Protein AF-A0A3M1QAR0-F1 (afdb_monomer)

Secondary structure (DSSP, 8-state):
--EES------EEEEEEEE----SSS--PPPEEEEEEEEE---TTS---S--STT-SS-S---SEE----HHHHHHHHHHHHHHH----TT-TT----HHHHHHHHHHHHHHHHTT-SSS---SS-HHHHHHHH---PPPPSS-HHHHHHHHHHHHHHHTTPPP--TTSGGGSS-PPP-

Structure (mmCIF, N/CA/C/O backbone):
data_AF-A0A3M1QAR0-F1
#
_entry.id   AF-A0A3M1QAR0-F1
#
loop_
_atom_s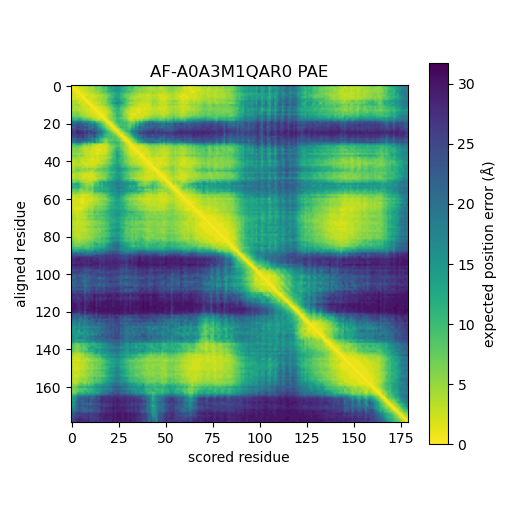ite.group_PDB
_atom_site.id
_atom_site.type_symbol
_atom_site.label_atom_id
_atom_site.label_alt_id
_atom_site.label_comp_id
_atom_site.label_asym_id
_atom_site.label_entity_id
_atom_site.label_seq_id
_atom_site.pdbx_PDB_ins_code
_atom_site.Cartn_x
_atom_site.Cartn_y
_atom_site.Cartn_z
_atom_site.occupancy
_atom_site.B_iso_or_equiv
_atom_site.auth_seq_id
_atom_site.auth_comp_id
_atom_site.auth_asym_id
_atom_site.auth_atom_id
_atom_site.pdbx_PDB_model_num
ATOM 1 N N . VAL A 1 1 ? -13.598 -6.404 3.725 1.00 78.06 1 VAL A N 1
ATOM 2 C CA . VAL A 1 1 ? -12.530 -7.406 3.907 1.00 78.06 1 VAL A CA 1
ATOM 3 C C . VAL A 1 1 ? -11.340 -6.948 3.099 1.00 78.06 1 VAL A C 1
ATOM 5 O O . VAL A 1 1 ? -11.517 -6.740 1.906 1.00 78.06 1 VAL A O 1
ATOM 8 N N . ALA A 1 2 ? -10.191 -6.769 3.733 1.00 86.94 2 ALA A N 1
ATOM 9 C CA . ALA A 1 2 ? -8.923 -6.465 3.085 1.00 86.94 2 ALA A CA 1
ATOM 10 C C . ALA A 1 2 ? -8.000 -7.692 3.133 1.00 86.94 2 ALA A C 1
ATOM 12 O O . ALA A 1 2 ? -7.911 -8.364 4.161 1.00 86.94 2 ALA A O 1
ATOM 13 N N . LEU A 1 3 ? -7.321 -7.977 2.024 1.00 89.56 3 LEU A N 1
ATOM 14 C CA . LEU A 1 3 ? -6.326 -9.043 1.885 1.00 89.56 3 LEU A CA 1
ATOM 15 C C . LEU A 1 3 ? -5.048 -8.435 1.309 1.00 89.56 3 LEU A C 1
ATOM 17 O O . LEU A 1 3 ? -5.135 -7.490 0.529 1.00 89.56 3 LEU A O 1
ATOM 21 N N . GLY A 1 4 ? -3.888 -8.974 1.676 1.00 91.12 4 GLY A N 1
ATOM 22 C CA . GLY A 1 4 ? -2.603 -8.510 1.149 1.00 91.12 4 GLY A CA 1
ATOM 23 C C . GLY A 1 4 ? -1.571 -8.336 2.251 1.00 91.12 4 GLY A C 1
ATOM 24 O O . GLY A 1 4 ? -1.520 -9.124 3.193 1.00 91.12 4 GLY A O 1
ATOM 25 N N . ASP A 1 5 ? -0.774 -7.282 2.147 1.00 91.31 5 ASP A N 1
ATOM 26 C CA . ASP A 1 5 ? 0.196 -6.885 3.162 1.00 91.31 5 ASP A CA 1
ATOM 27 C C . ASP A 1 5 ? -0.181 -5.547 3.807 1.00 91.31 5 ASP A C 1
ATOM 29 O O . ASP A 1 5 ? -1.061 -4.816 3.345 1.00 91.31 5 ASP A O 1
ATOM 33 N N . ARG A 1 6 ? 0.497 -5.221 4.913 1.00 91.69 6 ARG A N 1
ATOM 34 C CA . ARG A 1 6 ? 0.349 -3.923 5.575 1.00 91.69 6 ARG A CA 1
ATOM 35 C C . ARG A 1 6 ? 0.699 -2.801 4.596 1.00 91.69 6 ARG A C 1
ATOM 37 O O . ARG A 1 6 ? 1.776 -2.787 4.007 1.00 91.69 6 ARG A O 1
ATOM 44 N N . THR A 1 7 ? -0.179 -1.808 4.486 1.00 91.50 7 THR A N 1
ATOM 45 C CA . THR A 1 7 ? 0.064 -0.639 3.625 1.00 91.50 7 THR A CA 1
ATOM 46 C C . THR A 1 7 ? 1.207 0.232 4.159 1.00 91.50 7 THR A C 1
ATOM 48 O O . THR A 1 7 ? 1.414 0.303 5.370 1.00 91.50 7 THR A O 1
ATOM 51 N N . PHE A 1 8 ? 1.827 1.038 3.295 1.00 89.94 8 PHE A N 1
ATOM 52 C CA . PHE A 1 8 ? 2.910 1.958 3.675 1.00 89.94 8 PHE A CA 1
ATOM 53 C C . PHE A 1 8 ? 2.555 2.960 4.796 1.00 89.94 8 PHE A C 1
ATOM 55 O O . PHE A 1 8 ? 3.428 3.389 5.545 1.00 89.94 8 PHE A O 1
ATOM 62 N N . GLY A 1 9 ? 1.281 3.345 4.941 1.00 89.81 9 GLY A N 1
ATOM 63 C CA . GLY A 1 9 ? 0.868 4.321 5.957 1.00 89.81 9 GLY A CA 1
ATOM 64 C C . GLY A 1 9 ? 1.083 5.777 5.549 1.00 89.81 9 GLY A C 1
ATOM 65 O O . GLY A 1 9 ? 1.425 6.639 6.359 1.00 89.81 9 GLY A O 1
ATOM 66 N N . LYS A 1 10 ? 0.843 6.094 4.274 1.00 90.94 10 LYS A N 1
ATOM 67 C CA . LYS A 1 10 ? 0.737 7.483 3.817 1.00 90.94 10 LYS A CA 1
ATOM 68 C C . LYS A 1 10 ? -0.653 8.033 4.142 1.00 90.94 10 LYS A C 1
ATOM 70 O O . LYS A 1 10 ? -1.544 8.053 3.305 1.00 90.94 10 LYS A O 1
ATOM 75 N N . GLY A 1 11 ? -0.825 8.479 5.380 1.00 89.88 11 GLY A N 1
ATOM 76 C CA . GLY A 1 11 ? -2.063 9.103 5.849 1.00 89.88 11 GLY A CA 1
ATOM 77 C C . GLY A 1 11 ? -2.127 10.621 5.671 1.00 89.88 11 GLY A C 1
ATOM 78 O O . GLY A 1 11 ? -2.938 11.241 6.343 1.00 89.88 11 GLY A O 1
ATOM 79 N N . SER A 1 12 ? -1.279 11.244 4.847 1.00 92.12 12 SER A N 1
ATOM 80 C CA . SER A 1 12 ? -1.183 12.706 4.748 1.00 92.12 12 SER A CA 1
ATOM 81 C C . SER A 1 12 ? -1.633 13.255 3.391 1.00 92.12 12 SER A C 1
ATOM 83 O O . SER A 1 12 ? -1.408 12.646 2.343 1.00 92.12 12 SER A O 1
ATOM 85 N N . VAL A 1 13 ? -2.274 14.427 3.410 1.00 93.12 13 VAL A N 1
ATOM 86 C CA . VAL A 1 13 ? -2.785 15.123 2.219 1.00 93.12 13 VAL A CA 1
ATOM 87 C C . VAL A 1 13 ? -1.860 16.269 1.850 1.00 93.12 13 VAL A C 1
ATOM 89 O O . VAL A 1 13 ? -1.551 17.126 2.681 1.00 93.12 13 VAL A O 1
ATOM 92 N N . GLN A 1 14 ? -1.462 16.316 0.581 1.00 94.81 14 GLN A N 1
ATOM 93 C CA . GLN A 1 14 ? -0.646 17.394 0.034 1.00 94.81 14 GLN A CA 1
ATOM 94 C C . GLN A 1 14 ? -1.490 18.318 -0.843 1.00 94.81 14 GLN A C 1
ATOM 96 O O . GLN A 1 14 ? -2.189 17.865 -1.747 1.00 94.81 14 GLN A O 1
ATOM 101 N N . ARG A 1 15 ? -1.389 19.625 -0.599 1.00 94.94 15 ARG A N 1
ATOM 102 C CA . ARG A 1 15 ? -1.969 20.677 -1.433 1.00 94.94 15 ARG A CA 1
ATOM 103 C C . ARG A 1 15 ? -0.884 21.274 -2.321 1.00 94.94 15 ARG A C 1
ATOM 105 O O . ARG A 1 15 ? 0.188 21.631 -1.837 1.00 94.94 15 ARG A O 1
ATOM 112 N N . VAL A 1 16 ? -1.177 21.406 -3.612 1.00 92.00 16 VAL A N 1
ATOM 113 C CA . VAL A 1 16 ? -0.311 22.104 -4.571 1.00 92.00 16 VAL A CA 1
ATOM 114 C C . VAL A 1 16 ? -0.743 23.569 -4.634 1.00 92.00 16 VAL A C 1
ATOM 116 O O . VAL A 1 16 ? -1.871 23.869 -5.020 1.00 92.00 16 VAL A O 1
ATOM 119 N N . LEU A 1 17 ? 0.137 24.484 -4.244 1.00 89.00 17 LEU A N 1
ATOM 120 C CA . LEU A 1 17 ? -0.072 25.929 -4.309 1.00 89.00 17 LEU A CA 1
ATOM 121 C C . LEU A 1 17 ? 0.744 26.505 -5.465 1.00 89.00 17 LEU A C 1
ATOM 123 O O . LEU A 1 17 ? 1.927 26.207 -5.592 1.00 89.00 17 LEU A O 1
ATOM 127 N N . SER A 1 18 ? 0.131 27.337 -6.303 1.00 85.94 18 SER A N 1
ATOM 128 C CA . SER A 1 18 ? 0.849 28.021 -7.385 1.00 85.94 18 SER A CA 1
ATOM 129 C C . SER A 1 18 ? 1.372 29.370 -6.902 1.00 85.94 18 SER A C 1
ATOM 131 O O . SER A 1 18 ? 0.610 30.204 -6.421 1.00 85.94 18 SER A O 1
ATOM 133 N N . LEU A 1 19 ? 2.670 29.600 -7.061 1.00 80.25 19 LEU A N 1
ATOM 134 C CA . LEU A 1 19 ? 3.350 30.856 -6.775 1.00 80.25 19 LEU A CA 1
ATOM 135 C C . LEU A 1 19 ? 3.396 31.682 -8.068 1.00 80.25 19 LEU A C 1
ATOM 137 O O . LEU A 1 19 ? 4.404 31.728 -8.775 1.00 80.25 19 LEU A O 1
ATOM 141 N N . GLN A 1 20 ? 2.273 32.309 -8.422 1.00 71.12 20 GLN A N 1
ATOM 142 C CA . GLN A 1 20 ? 2.264 33.309 -9.490 1.00 71.12 20 GLN A CA 1
ATOM 143 C C . GLN A 1 20 ? 2.896 34.601 -8.971 1.00 71.12 20 GLN A C 1
ATOM 145 O O . GLN A 1 20 ? 2.363 35.254 -8.076 1.00 71.12 20 GLN A O 1
ATOM 150 N N . ARG A 1 21 ? 4.029 34.995 -9.558 1.00 63.78 21 ARG A N 1
ATOM 151 C CA . ARG A 1 21 ? 4.604 36.322 -9.331 1.00 63.78 21 ARG A CA 1
ATOM 152 C C . ARG A 1 21 ? 3.974 37.294 -10.327 1.00 63.78 21 ARG A C 1
ATOM 154 O O . ARG A 1 21 ? 4.154 37.145 -11.533 1.00 63.78 21 ARG A O 1
ATOM 161 N N . ARG A 1 22 ? 3.232 38.288 -9.835 1.00 59.66 22 ARG A N 1
ATOM 162 C CA . ARG A 1 22 ? 2.762 39.414 -10.652 1.00 59.66 22 ARG A CA 1
ATOM 163 C C . ARG A 1 22 ? 3.943 40.369 -10.837 1.00 59.66 22 ARG A C 1
ATOM 165 O O . ARG A 1 22 ? 4.172 41.233 -9.998 1.00 59.66 22 ARG A O 1
ATOM 172 N N . PHE A 1 23 ? 4.753 40.156 -11.870 1.00 60.34 23 PHE A N 1
ATOM 173 C CA . PHE A 1 23 ? 5.806 41.109 -12.219 1.00 60.34 23 PHE A CA 1
ATOM 174 C C . PHE A 1 23 ? 5.178 42.330 -12.919 1.00 60.34 23 PHE A C 1
ATOM 176 O O . PHE A 1 23 ? 4.381 42.134 -13.837 1.00 60.34 23 PHE A O 1
ATOM 183 N N . PRO A 1 24 ? 5.493 43.576 -12.507 1.00 61.47 24 PRO A N 1
ATOM 184 C CA . PRO A 1 24 ? 4.958 44.784 -13.146 1.00 61.47 24 PRO A CA 1
ATOM 185 C C . PRO A 1 24 ? 5.503 45.033 -14.562 1.00 61.47 24 PRO A C 1
ATOM 187 O O . PRO A 1 24 ? 4.874 45.742 -15.336 1.00 61.47 24 PRO A O 1
ATOM 190 N N . PHE A 1 25 ? 6.660 44.462 -14.904 1.00 57.41 25 PHE A N 1
ATOM 191 C CA . PHE A 1 25 ? 7.332 44.621 -16.193 1.00 57.41 25 PHE A CA 1
ATOM 192 C C . PHE A 1 25 ? 8.059 43.308 -16.523 1.00 57.41 25 PHE A C 1
ATOM 194 O O . PHE A 1 25 ? 8.955 42.910 -15.783 1.00 57.41 25 PHE A O 1
ATOM 201 N N . GLY A 1 26 ? 7.681 42.638 -17.615 1.00 54.78 26 GLY A N 1
ATOM 202 C CA . GLY A 1 26 ? 8.455 41.532 -18.196 1.00 54.78 26 GLY A CA 1
ATOM 203 C C . GLY A 1 26 ? 7.914 40.116 -17.958 1.00 54.78 26 GLY A C 1
ATOM 204 O O . GLY A 1 26 ? 7.719 39.685 -16.826 1.00 54.78 26 GLY A O 1
ATOM 205 N N . GLU A 1 27 ? 7.693 39.443 -19.092 1.00 62.62 27 GLU A N 1
ATOM 206 C CA . GLU A 1 27 ? 7.496 38.015 -19.398 1.00 62.62 27 GLU A CA 1
ATOM 207 C C . GLU A 1 27 ? 6.889 37.059 -18.351 1.00 62.62 27 GLU A C 1
ATOM 209 O O . GLU A 1 27 ? 7.372 36.856 -17.235 1.00 62.62 27 GLU A O 1
ATOM 214 N N . ARG A 1 28 ? 5.840 36.351 -18.798 1.00 59.59 28 ARG A N 1
ATOM 215 C CA . ARG A 1 28 ? 5.175 35.250 -18.090 1.00 59.59 28 ARG A CA 1
ATOM 216 C C . ARG A 1 28 ? 6.129 34.059 -17.908 1.00 59.59 28 ARG A C 1
ATOM 218 O O . ARG A 1 28 ? 6.117 33.125 -18.702 1.00 59.59 28 ARG A O 1
ATOM 225 N N . LYS A 1 29 ? 6.930 34.061 -16.841 1.00 62.34 29 LYS A N 1
ATOM 226 C CA . LYS A 1 29 ? 7.680 32.868 -16.406 1.00 62.34 29 LYS A CA 1
ATOM 227 C C . LYS A 1 29 ? 6.721 31.752 -15.955 1.00 62.34 29 LYS A C 1
ATOM 229 O O . LYS A 1 29 ? 5.650 32.067 -15.422 1.00 62.34 29 LYS A O 1
ATOM 234 N N . PRO A 1 30 ? 7.088 30.464 -16.114 1.00 63.25 30 PRO A N 1
ATOM 235 C CA . PRO A 1 30 ? 6.285 29.361 -15.597 1.00 63.25 30 PRO A CA 1
ATOM 236 C C . PRO A 1 30 ? 6.107 29.518 -14.082 1.00 63.25 30 PRO A C 1
ATOM 238 O O . PRO A 1 30 ? 7.067 29.756 -13.346 1.00 63.25 30 PRO A O 1
ATOM 241 N N . ALA A 1 31 ? 4.860 29.438 -13.615 1.00 72.19 31 ALA A N 1
ATOM 242 C CA . ALA A 1 31 ? 4.541 29.600 -12.203 1.00 72.19 31 ALA A CA 1
ATOM 243 C C . ALA A 1 31 ? 5.180 28.462 -11.390 1.00 72.19 31 ALA A C 1
ATOM 245 O O . ALA A 1 31 ? 4.879 27.288 -11.621 1.00 72.19 31 ALA A O 1
ATOM 246 N N . ALA A 1 32 ? 6.042 28.808 -10.428 1.00 82.19 32 ALA A N 1
ATOM 247 C CA . ALA A 1 32 ? 6.559 27.838 -9.467 1.00 82.19 32 ALA A CA 1
ATOM 248 C C . ALA A 1 32 ? 5.388 27.243 -8.666 1.00 82.19 32 ALA A C 1
ATOM 250 O O . ALA A 1 32 ? 4.409 27.937 -8.392 1.00 82.19 32 ALA A O 1
ATOM 251 N N . ARG A 1 33 ? 5.463 25.963 -8.290 1.00 87.94 33 ARG A N 1
ATOM 252 C CA . ARG A 1 33 ? 4.422 25.291 -7.496 1.00 87.94 33 ARG A CA 1
ATOM 253 C C . ARG A 1 33 ? 5.025 24.726 -6.215 1.00 87.94 33 ARG A C 1
ATOM 255 O O . ARG A 1 33 ? 6.079 24.103 -6.257 1.00 87.94 33 ARG A O 1
ATOM 262 N N . LEU A 1 34 ? 4.341 24.918 -5.094 1.00 89.94 34 LEU A N 1
ATOM 263 C CA . LEU A 1 34 ? 4.715 24.414 -3.776 1.00 89.94 34 LEU A CA 1
ATOM 264 C C . LEU A 1 34 ? 3.785 23.262 -3.388 1.00 89.94 34 LEU A C 1
ATOM 266 O O . LEU A 1 34 ? 2.570 23.439 -3.356 1.00 89.94 34 LEU A O 1
ATOM 270 N N . LYS A 1 35 ? 4.345 22.092 -3.071 1.00 94.50 35 LYS A N 1
ATOM 271 C CA . LYS A 1 35 ? 3.601 20.981 -2.459 1.00 94.50 35 LYS A CA 1
ATOM 272 C C . LYS A 1 35 ? 3.720 21.091 -0.944 1.00 94.50 35 LYS A C 1
ATOM 274 O O . LYS A 1 35 ? 4.822 20.997 -0.417 1.00 94.50 35 LYS A O 1
ATOM 279 N N . LEU A 1 36 ? 2.598 21.280 -0.257 1.00 94.00 36 LEU A N 1
ATOM 280 C CA . LEU A 1 36 ? 2.552 21.407 1.198 1.00 94.00 36 LEU A CA 1
ATOM 281 C C . LEU A 1 36 ? 1.638 20.337 1.795 1.00 94.00 36 LEU A C 1
ATOM 283 O O . LEU A 1 36 ? 0.487 20.208 1.382 1.00 94.00 36 LEU A O 1
ATOM 287 N N . THR A 1 37 ? 2.128 19.586 2.779 1.00 93.81 37 THR A N 1
ATOM 288 C CA . THR A 1 37 ? 1.291 18.670 3.565 1.00 93.81 37 THR A CA 1
ATOM 289 C C . THR A 1 37 ? 0.395 19.485 4.495 1.00 93.81 37 THR A C 1
ATOM 291 O O . THR A 1 37 ? 0.895 20.288 5.274 1.00 93.81 37 THR A O 1
ATOM 294 N N . THR A 1 38 ? -0.922 19.313 4.395 1.00 93.25 38 THR A N 1
ATOM 295 C CA . THR A 1 38 ? -1.906 20.190 5.064 1.00 93.25 38 THR A CA 1
ATOM 296 C C . THR A 1 38 ? -2.826 19.466 6.033 1.00 93.25 38 THR A C 1
ATOM 298 O O . THR A 1 38 ? -3.331 20.091 6.959 1.00 93.25 38 THR A O 1
ATOM 301 N N . ALA A 1 39 ? -3.050 18.166 5.843 1.00 92.50 39 ALA A N 1
ATOM 302 C CA . ALA A 1 39 ? -3.963 17.399 6.678 1.00 92.50 39 ALA A CA 1
ATOM 303 C C . ALA A 1 39 ? -3.489 15.956 6.857 1.00 92.50 39 ALA A C 1
ATOM 305 O O . ALA A 1 39 ? -2.708 15.437 6.051 1.00 92.50 39 ALA A O 1
ATOM 306 N N . LEU A 1 40 ? -4.008 15.319 7.905 1.00 92.44 40 LEU A N 1
ATOM 307 C CA . LEU A 1 40 ? -3.864 13.897 8.187 1.00 92.44 40 LEU A CA 1
ATOM 308 C C . LEU A 1 40 ? -5.238 13.229 8.150 1.00 92.44 40 LEU A C 1
ATOM 310 O O . LEU A 1 40 ? -6.222 1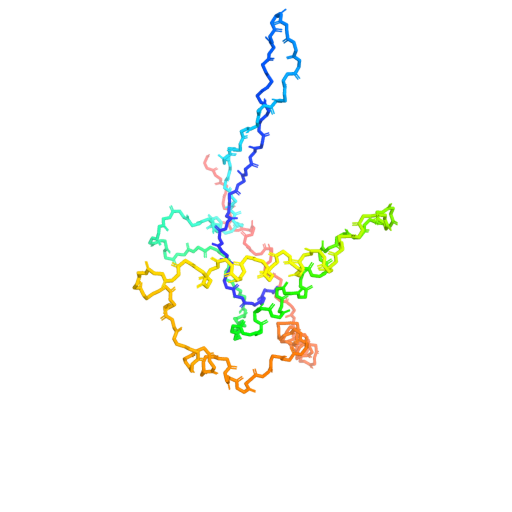3.791 8.630 1.00 92.44 40 LEU A O 1
ATOM 314 N N . TYR A 1 41 ? -5.291 12.022 7.600 1.00 91.00 41 TYR A N 1
ATOM 315 C CA . TYR A 1 41 ? -6.459 11.159 7.658 1.00 91.00 41 TYR A CA 1
ATOM 316 C C . TYR A 1 41 ? -6.525 10.425 8.994 1.00 91.00 41 TYR A C 1
ATOM 318 O O . TYR A 1 41 ? -5.508 9.972 9.530 1.00 91.00 41 TYR A O 1
ATOM 326 N N . TYR A 1 42 ? -7.751 10.263 9.479 1.00 90.50 42 TYR A N 1
ATOM 327 C CA . TYR A 1 42 ? -8.094 9.480 10.657 1.00 90.50 42 TYR A CA 1
ATOM 328 C C . TYR A 1 42 ? -9.187 8.486 10.279 1.00 90.50 42 TYR A C 1
ATOM 330 O O . TYR A 1 42 ? -10.145 8.834 9.588 1.00 90.50 42 TYR A O 1
ATOM 338 N N . LEU A 1 43 ? -9.023 7.235 10.701 1.00 89.12 43 LEU A N 1
ATOM 339 C CA . LEU A 1 43 ? -10.059 6.218 10.574 1.00 89.12 43 LEU A CA 1
ATOM 340 C C . LEU A 1 43 ? -11.236 6.568 11.502 1.00 89.12 43 LEU A C 1
ATOM 342 O O . LEU A 1 43 ? -11.039 7.286 12.483 1.00 89.12 43 LEU A O 1
ATOM 346 N N . PRO A 1 44 ? -12.439 6.004 11.277 1.00 87.44 44 PRO A N 1
ATOM 347 C CA . PRO A 1 44 ? -13.574 6.163 12.193 1.00 87.44 44 PRO A CA 1
ATOM 348 C C . PRO A 1 44 ? -13.276 5.746 13.641 1.00 87.44 44 PRO A C 1
ATOM 350 O O . PRO A 1 44 ? -13.933 6.203 14.565 1.00 87.44 44 PRO A O 1
ATOM 353 N N . SER A 1 45 ? -12.263 4.902 13.850 1.00 83.56 45 SER A N 1
ATOM 354 C CA . SER A 1 45 ? -11.745 4.538 15.172 1.00 83.56 45 SER A CA 1
ATOM 355 C C . SER A 1 45 ? -10.909 5.632 15.853 1.00 83.56 45 SER A C 1
ATOM 357 O O . SER A 1 45 ? -10.428 5.420 16.960 1.00 83.56 45 SER A O 1
ATOM 359 N N . GLY A 1 46 ? -10.658 6.766 15.193 1.00 85.31 46 GLY A N 1
ATOM 360 C CA . GLY A 1 46 ? -9.792 7.840 15.684 1.00 85.31 46 GLY A CA 1
ATOM 361 C C . GLY A 1 46 ? -8.290 7.592 15.493 1.00 85.31 46 GLY A C 1
ATOM 362 O O . GLY A 1 46 ? -7.485 8.455 15.826 1.00 85.31 46 GLY A O 1
ATOM 363 N N . ARG A 1 47 ? -7.878 6.447 14.928 1.00 86.88 47 ARG A N 1
ATOM 364 C CA . ARG A 1 47 ? -6.465 6.146 14.624 1.00 86.88 47 ARG A CA 1
ATOM 365 C C . ARG A 1 47 ? -6.053 6.765 13.286 1.00 86.88 47 ARG A C 1
ATOM 367 O O . ARG A 1 47 ? -6.757 6.597 12.292 1.00 86.88 47 ARG A O 1
ATOM 374 N N . SER A 1 48 ? -4.884 7.407 13.222 1.00 88.38 48 SER A N 1
ATOM 375 C CA . SER A 1 48 ? -4.274 7.787 11.940 1.00 88.38 48 SER A CA 1
ATOM 376 C C . SER A 1 48 ? -3.435 6.632 11.376 1.00 88.38 48 SER A C 1
ATOM 378 O O . SER A 1 48 ? -2.674 6.018 12.124 1.00 88.38 48 SER A O 1
ATOM 380 N N . PRO A 1 49 ? -3.520 6.327 10.068 1.00 90.06 49 PRO A N 1
ATOM 381 C CA . PRO A 1 49 ? -2.621 5.378 9.424 1.00 90.06 49 PRO A CA 1
ATOM 382 C C . PRO A 1 49 ? -1.258 6.009 9.096 1.00 90.06 49 PRO A C 1
ATOM 384 O O . PRO A 1 49 ? -0.380 5.314 8.587 1.00 90.06 49 PRO A O 1
ATOM 387 N N . HIS A 1 50 ? -1.072 7.312 9.346 1.00 90.69 50 HIS A N 1
ATOM 388 C CA . HIS A 1 50 ? 0.185 8.001 9.088 1.00 90.69 50 HIS A CA 1
ATOM 389 C C . HIS A 1 50 ? 1.299 7.526 10.027 1.00 90.69 50 HIS A C 1
ATOM 391 O O . HIS A 1 50 ? 1.105 7.455 11.238 1.00 90.69 50 HIS A O 1
ATOM 397 N N . LYS A 1 51 ? 2.482 7.234 9.476 1.00 87.62 51 LYS A N 1
ATOM 398 C CA . LYS A 1 51 ? 3.662 6.914 10.284 1.00 87.62 51 LYS A CA 1
ATOM 399 C C . LYS A 1 51 ? 4.263 8.201 10.872 1.00 87.62 51 LYS A C 1
ATOM 401 O O . LYS A 1 51 ? 4.995 8.903 10.183 1.00 87.62 51 LYS A O 1
ATOM 406 N N . THR A 1 52 ? 3.931 8.512 12.127 1.00 80.31 52 THR A N 1
ATOM 407 C CA . THR A 1 52 ? 4.351 9.757 12.806 1.00 80.31 52 THR A CA 1
ATOM 408 C C . THR A 1 52 ? 5.827 9.759 13.213 1.00 80.31 52 THR A C 1
ATOM 410 O O . THR A 1 52 ? 6.474 10.800 13.160 1.00 80.31 52 THR A O 1
ATOM 413 N N . SER A 1 53 ? 6.372 8.608 13.609 1.00 80.75 53 SER A N 1
ATOM 414 C CA . SER A 1 53 ? 7.769 8.454 14.030 1.00 80.75 53 SER A CA 1
ATOM 415 C C . SER A 1 53 ? 8.392 7.182 13.437 1.00 80.75 53 SER A C 1
ATOM 417 O O . SER A 1 53 ? 7.659 6.256 13.069 1.00 80.75 53 SER A O 1
ATOM 419 N N . PRO A 1 54 ? 9.733 7.102 13.324 1.00 78.50 54 PRO A N 1
ATOM 420 C CA . PRO A 1 54 ? 10.423 5.884 12.890 1.00 78.50 54 PRO A CA 1
ATOM 421 C C . PRO A 1 54 ? 10.056 4.669 13.750 1.00 78.50 54 PRO A C 1
ATOM 423 O O . PRO A 1 54 ? 9.787 3.604 13.188 1.00 78.50 54 PRO A O 1
ATOM 426 N N . ASP A 1 55 ? 9.929 4.897 15.062 1.00 81.38 55 ASP A N 1
ATOM 427 C CA . ASP A 1 55 ? 9.627 3.909 16.108 1.00 81.38 55 ASP A CA 1
ATOM 428 C C . ASP A 1 55 ? 8.123 3.725 16.364 1.00 81.38 55 ASP A C 1
ATOM 430 O O . ASP A 1 55 ? 7.718 3.185 17.392 1.00 81.38 55 ASP A O 1
ATOM 434 N N . ALA A 1 56 ? 7.262 4.217 15.468 1.00 81.31 56 ALA A N 1
ATOM 435 C CA . ALA A 1 56 ? 5.825 4.044 15.620 1.00 81.31 56 ALA A CA 1
ATOM 436 C C . ALA A 1 56 ? 5.470 2.548 15.616 1.00 81.31 56 ALA A C 1
ATOM 438 O O . ALA A 1 56 ? 5.665 1.863 14.615 1.00 81.31 56 ALA A O 1
ATOM 439 N N . GLU A 1 57 ? 4.902 2.060 16.719 1.00 81.81 57 GLU A N 1
ATOM 440 C CA . GLU A 1 57 ? 4.501 0.656 16.887 1.00 81.81 57 GLU A CA 1
ATOM 441 C C . GLU A 1 57 ? 3.341 0.272 15.954 1.00 81.81 57 GLU A C 1
ATOM 443 O O . GLU A 1 57 ? 3.250 -0.853 15.460 1.00 81.81 57 GLU A O 1
ATOM 448 N N . THR A 1 58 ? 2.471 1.239 15.649 1.00 84.25 58 THR A N 1
ATOM 449 C CA . THR A 1 58 ? 1.322 1.050 14.763 1.00 84.25 58 THR A CA 1
ATOM 450 C C . THR A 1 58 ? 1.295 2.119 13.671 1.00 84.25 58 THR A C 1
ATOM 452 O O . THR A 1 58 ? 1.311 3.317 13.938 1.00 84.25 58 THR A O 1
ATOM 455 N N . TRP A 1 59 ? 1.257 1.691 12.408 1.00 90.50 59 TRP A N 1
ATOM 456 C CA . TRP A 1 59 ? 1.129 2.558 11.231 1.00 90.50 59 TRP A CA 1
ATOM 457 C C . TRP A 1 59 ? 0.480 1.781 10.086 1.00 90.50 59 TRP A C 1
ATOM 459 O O . TRP A 1 59 ? 0.382 0.554 10.137 1.00 90.50 59 TRP A O 1
ATOM 469 N N . GLY A 1 60 ? 0.021 2.494 9.060 1.00 90.38 60 GLY A N 1
ATOM 470 C CA . GLY A 1 60 ? -0.674 1.877 7.939 1.00 90.38 60 GLY A CA 1
ATOM 471 C C . GLY A 1 60 ? -1.995 1.225 8.334 1.00 90.38 60 GLY A C 1
ATOM 472 O O . GLY A 1 60 ? -2.532 1.435 9.424 1.00 90.38 60 GLY A O 1
ATOM 473 N N . ILE A 1 61 ? -2.523 0.462 7.389 1.00 90.44 61 ILE A N 1
ATOM 474 C CA . ILE A 1 61 ? -3.715 -0.357 7.518 1.00 90.44 61 ILE A CA 1
ATOM 475 C C . ILE A 1 61 ? -3.249 -1.807 7.444 1.00 90.44 61 ILE A C 1
ATOM 477 O O . ILE A 1 61 ? -2.587 -2.202 6.480 1.00 90.44 61 ILE A O 1
ATOM 481 N N . ASP A 1 62 ? -3.567 -2.566 8.487 1.00 90.50 62 ASP A N 1
ATOM 482 C CA . ASP A 1 62 ? -3.373 -4.010 8.509 1.00 90.50 62 ASP A CA 1
ATOM 483 C C . ASP A 1 62 ? -4.527 -4.686 7.747 1.00 90.50 62 ASP A C 1
ATOM 485 O O . ASP A 1 62 ? -5.686 -4.300 7.942 1.00 90.50 62 ASP A O 1
ATOM 489 N N . PRO A 1 63 ? -4.245 -5.668 6.874 1.00 90.69 63 PRO A N 1
ATOM 490 C CA . PRO A 1 63 ? -5.289 -6.441 6.214 1.00 90.69 63 PRO A CA 1
ATOM 491 C C . PRO A 1 63 ? -6.005 -7.367 7.209 1.00 90.69 63 PRO A C 1
ATOM 493 O O . PRO A 1 63 ? -5.433 -7.776 8.218 1.00 90.69 63 PRO A O 1
ATOM 496 N N . ASP A 1 64 ? -7.240 -7.768 6.893 1.00 87.00 64 ASP A N 1
ATOM 497 C CA . ASP A 1 64 ? -7.937 -8.802 7.668 1.00 87.00 64 ASP A CA 1
ATOM 498 C C . ASP A 1 64 ? -7.242 -10.170 7.506 1.00 87.00 64 ASP A C 1
ATOM 500 O O . ASP A 1 64 ? -7.236 -10.988 8.425 1.00 87.00 64 ASP A O 1
ATOM 504 N N . TRP A 1 65 ? -6.642 -10.412 6.333 1.00 87.00 65 TRP A N 1
ATOM 505 C CA . TRP A 1 65 ? -5.859 -11.608 6.022 1.00 87.00 65 TRP A CA 1
ATOM 506 C C . TRP A 1 65 ? -4.532 -11.250 5.355 1.00 87.00 65 TRP A C 1
ATOM 508 O O . TRP A 1 65 ? -4.503 -10.639 4.284 1.00 87.00 65 TRP A O 1
ATOM 518 N N . PHE A 1 66 ? -3.435 -11.697 5.962 1.00 90.69 66 PHE A N 1
ATOM 519 C CA . PHE A 1 66 ? -2.104 -11.522 5.397 1.00 90.69 66 PHE A CA 1
ATOM 520 C C . PHE A 1 66 ? -1.854 -12.498 4.247 1.00 90.69 66 PHE A C 1
ATOM 522 O O . PHE A 1 66 ? -2.002 -13.713 4.395 1.00 90.69 66 PHE A O 1
ATOM 529 N N . VAL A 1 67 ? -1.424 -11.959 3.110 1.00 91.00 67 VAL A N 1
ATOM 530 C CA . VAL A 1 67 ? -1.002 -12.713 1.932 1.00 91.00 67 VAL A CA 1
ATOM 531 C C . VAL A 1 67 ? 0.456 -12.384 1.665 1.00 91.00 67 VAL A C 1
ATOM 533 O O . VAL A 1 67 ? 0.766 -11.374 1.045 1.00 91.00 67 VAL A O 1
ATOM 536 N N . LYS A 1 68 ? 1.350 -13.254 2.138 1.00 90.44 68 LYS A N 1
ATOM 537 C CA . LYS A 1 68 ? 2.777 -13.157 1.834 1.00 90.44 68 LYS A CA 1
ATOM 538 C C . LYS A 1 68 ? 3.031 -13.609 0.402 1.00 90.44 68 LYS A C 1
ATOM 540 O O . LYS A 1 68 ? 2.594 -14.698 0.028 1.00 90.44 68 LYS A O 1
ATOM 545 N N . LEU A 1 69 ? 3.703 -12.746 -0.351 1.00 89.62 69 LEU A N 1
ATOM 546 C CA . LEU A 1 69 ? 4.192 -12.997 -1.700 1.00 89.62 69 LEU A CA 1
ATOM 547 C C . LEU A 1 69 ? 5.714 -13.142 -1.666 1.00 89.62 69 LEU A C 1
ATOM 549 O O . LEU A 1 69 ? 6.397 -12.490 -0.870 1.00 89.62 69 LEU A O 1
ATOM 553 N N . THR A 1 70 ? 6.241 -13.989 -2.537 1.00 90.56 70 THR A N 1
ATOM 554 C CA . THR A 1 70 ? 7.677 -14.061 -2.821 1.00 90.56 70 THR A CA 1
ATOM 555 C C . THR A 1 70 ? 8.123 -12.829 -3.624 1.00 90.56 70 THR A C 1
ATOM 557 O O . THR A 1 70 ? 7.302 -12.229 -4.321 1.00 90.56 70 THR A O 1
ATOM 560 N N . PRO A 1 71 ? 9.412 -12.439 -3.595 1.00 88.62 71 PRO A N 1
ATOM 561 C CA . PRO A 1 71 ? 9.897 -11.297 -4.376 1.00 88.62 71 PRO A CA 1
ATOM 562 C C . PRO A 1 71 ? 9.572 -11.390 -5.877 1.00 88.62 71 PRO A C 1
ATOM 564 O O . PRO A 1 71 ? 9.186 -10.396 -6.486 1.00 88.62 71 PRO A O 1
ATOM 567 N N . LYS A 1 72 ? 9.652 -12.594 -6.462 1.00 88.19 72 LYS A N 1
ATOM 568 C CA . LYS A 1 72 ? 9.301 -12.841 -7.869 1.00 88.19 72 LYS A CA 1
ATOM 569 C C . LYS A 1 72 ? 7.814 -12.614 -8.153 1.00 88.19 72 LYS A C 1
ATOM 571 O O . LYS A 1 72 ? 7.470 -11.992 -9.152 1.00 88.19 72 LYS A O 1
ATOM 576 N N . GLU A 1 73 ? 6.934 -13.069 -7.264 1.00 89.94 73 GLU A N 1
ATOM 577 C CA . GLU A 1 73 ? 5.492 -12.812 -7.376 1.00 89.94 73 GLU A CA 1
ATOM 578 C C . GLU A 1 73 ? 5.169 -11.325 -7.230 1.00 89.94 73 GLU A C 1
ATOM 580 O O . GLU A 1 73 ? 4.346 -10.811 -7.980 1.00 89.94 73 GLU A O 1
ATOM 585 N N . VAL A 1 74 ? 5.833 -10.617 -6.308 1.00 90.00 74 VAL A N 1
ATOM 586 C CA . VAL A 1 74 ? 5.658 -9.164 -6.143 1.00 90.00 74 VAL A CA 1
ATOM 587 C C . VAL A 1 74 ? 6.014 -8.429 -7.432 1.00 90.00 74 VAL A C 1
ATOM 589 O O . VAL A 1 74 ? 5.231 -7.593 -7.878 1.00 90.00 74 VAL A O 1
ATOM 592 N N . ASN A 1 75 ? 7.150 -8.759 -8.053 1.00 90.06 75 ASN A N 1
ATOM 593 C CA . ASN A 1 75 ? 7.558 -8.144 -9.317 1.00 90.06 75 ASN A CA 1
ATOM 594 C C . ASN A 1 75 ? 6.512 -8.373 -10.409 1.00 90.06 75 ASN A C 1
ATOM 596 O O . ASN A 1 75 ? 6.076 -7.419 -11.044 1.00 90.06 75 ASN A O 1
ATOM 600 N N . LYS A 1 76 ? 6.029 -9.609 -10.550 1.00 89.94 76 LYS A N 1
ATOM 601 C CA . LYS A 1 76 ? 5.020 -9.958 -11.554 1.00 89.94 76 LYS A CA 1
ATOM 602 C C . LYS A 1 76 ? 3.678 -9.256 -11.328 1.00 89.94 76 LYS A C 1
ATOM 604 O O . LYS A 1 76 ? 3.029 -8.826 -12.280 1.00 89.94 76 LYS A O 1
ATOM 609 N N . VAL A 1 77 ? 3.269 -9.091 -10.068 1.00 89.56 77 VAL A N 1
ATOM 610 C CA . VAL A 1 77 ? 2.084 -8.297 -9.709 1.00 89.56 77 VAL A CA 1
ATOM 611 C C . VAL A 1 77 ? 2.289 -6.829 -10.083 1.00 89.56 77 VAL A C 1
ATOM 613 O O . VAL A 1 77 ? 1.414 -6.240 -10.709 1.00 89.56 77 VAL A O 1
ATOM 616 N N . ILE A 1 78 ? 3.445 -6.241 -9.763 1.00 89.62 78 ILE A N 1
ATOM 617 C CA . ILE A 1 78 ? 3.762 -4.848 -10.115 1.00 89.62 78 ILE A CA 1
ATOM 618 C C . ILE A 1 78 ? 3.778 -4.650 -11.634 1.00 89.62 78 ILE A C 1
ATOM 620 O O . ILE A 1 78 ? 3.225 -3.668 -12.121 1.00 89.62 78 ILE A O 1
ATOM 624 N N . GLU A 1 79 ? 4.384 -5.566 -12.387 1.00 90.50 79 GLU A N 1
ATOM 625 C CA . GLU A 1 79 ? 4.405 -5.537 -13.854 1.00 90.50 79 GLU A CA 1
ATOM 626 C C . GLU A 1 79 ? 2.991 -5.551 -14.434 1.00 90.50 79 GLU A C 1
ATOM 628 O O . GLU A 1 79 ? 2.656 -4.712 -15.273 1.00 90.50 79 GLU A O 1
ATOM 633 N N . ARG A 1 80 ? 2.132 -6.445 -13.931 1.00 88.56 80 ARG A N 1
ATOM 634 C CA . ARG A 1 80 ? 0.721 -6.504 -14.318 1.00 88.56 80 ARG A CA 1
ATOM 635 C C . ARG A 1 80 ? -0.004 -5.197 -14.014 1.00 88.56 80 ARG A C 1
ATOM 637 O O . ARG A 1 80 ? -0.650 -4.652 -14.906 1.00 88.56 80 ARG A O 1
ATOM 644 N N . GLU A 1 81 ? 0.103 -4.691 -12.790 1.00 87.31 81 GLU A N 1
ATOM 645 C CA . GLU A 1 81 ? -0.542 -3.438 -12.388 1.00 87.31 81 GLU A CA 1
ATOM 646 C C . GLU A 1 81 ? -0.070 -2.280 -13.273 1.00 87.31 81 GLU A C 1
ATOM 648 O O . GLU A 1 81 ? -0.888 -1.562 -13.845 1.00 87.31 81 GLU A O 1
ATOM 653 N N . ASN A 1 82 ? 1.242 -2.145 -13.474 1.00 89.94 82 ASN A N 1
ATOM 654 C CA . ASN A 1 82 ? 1.810 -1.124 -14.348 1.00 89.94 82 ASN A CA 1
ATOM 655 C C . ASN A 1 82 ? 1.24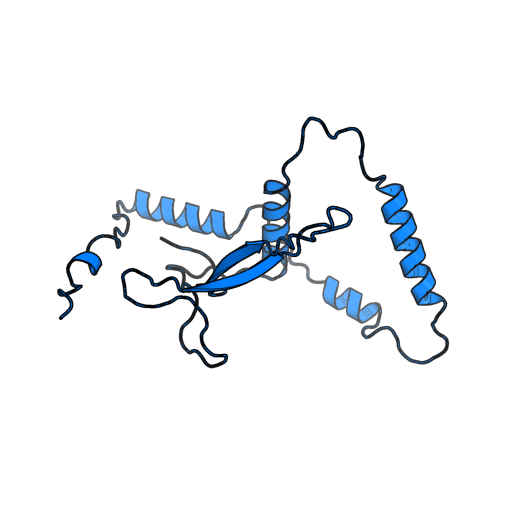1 -1.229 -15.762 1.00 89.94 82 ASN A C 1
ATOM 657 O O . ASN A 1 82 ? 0.790 -0.219 -16.291 1.00 89.94 82 ASN A O 1
ATOM 661 N N . SER A 1 83 ? 1.197 -2.433 -16.343 1.00 88.06 83 SER A N 1
ATOM 662 C CA . SER A 1 83 ? 0.641 -2.644 -17.685 1.00 88.06 83 SER A CA 1
ATOM 663 C C . SER A 1 83 ? -0.834 -2.236 -17.791 1.00 88.06 83 SER A C 1
ATOM 665 O O . SER A 1 83 ? -1.243 -1.675 -18.805 1.00 88.06 83 SER A O 1
ATOM 667 N N . ALA A 1 84 ? -1.618 -2.434 -16.726 1.00 86.44 84 ALA A N 1
ATOM 668 C CA . ALA A 1 84 ? -3.025 -2.047 -16.669 1.00 86.44 84 ALA A CA 1
ATOM 669 C C . ALA A 1 84 ? -3.228 -0.531 -16.488 1.00 86.44 84 ALA A C 1
ATOM 671 O O . ALA A 1 84 ? -4.229 0.014 -16.952 1.00 86.44 84 ALA A O 1
ATOM 672 N N . PHE A 1 85 ? -2.294 0.161 -15.825 1.00 83.81 85 PHE A N 1
ATOM 673 C CA . PHE A 1 85 ? -2.343 1.614 -15.622 1.00 83.81 85 PHE A CA 1
ATOM 674 C C . PHE A 1 85 ? -1.783 2.429 -16.793 1.00 83.81 85 PHE A C 1
ATOM 676 O O . PHE A 1 85 ? -1.900 3.659 -16.775 1.00 83.81 85 PHE A O 1
ATOM 683 N N . ILE A 1 86 ? -1.190 1.790 -17.806 1.00 86.69 86 ILE A N 1
ATOM 684 C CA . ILE A 1 86 ? -0.785 2.478 -19.035 1.00 86.69 86 ILE A CA 1
ATOM 685 C C . ILE A 1 86 ? -2.052 2.934 -19.764 1.00 86.69 86 ILE A C 1
ATOM 687 O O . ILE A 1 86 ? -2.796 2.149 -20.354 1.00 86.69 86 ILE A O 1
ATOM 691 N N . ILE A 1 87 ? -2.300 4.241 -19.715 1.00 83.31 87 ILE A N 1
ATOM 692 C CA . ILE A 1 87 ? -3.344 4.886 -20.505 1.00 83.31 87 ILE A CA 1
ATOM 693 C C . ILE A 1 87 ? -2.807 4.987 -21.931 1.00 83.31 87 ILE A C 1
ATOM 695 O O . ILE A 1 87 ? -1.892 5.762 -22.197 1.00 83.31 87 ILE A O 1
ATOM 699 N N . HIS A 1 88 ? -3.362 4.185 -22.833 1.00 78.75 88 HIS A N 1
ATOM 700 C CA . HIS A 1 88 ? -3.041 4.253 -24.251 1.00 78.75 88 HIS A CA 1
ATOM 701 C C . HIS A 1 88 ? -3.856 5.403 -24.857 1.00 78.75 88 HIS A C 1
ATOM 703 O O . HIS A 1 88 ? -5.085 5.345 -24.875 1.00 78.75 88 HIS A O 1
ATOM 709 N N . ASN A 1 89 ? -3.191 6.465 -25.313 1.00 78.00 89 ASN A N 1
ATOM 710 C CA . ASN A 1 89 ? -3.833 7.471 -26.155 1.00 78.00 89 ASN A CA 1
ATOM 711 C C . ASN A 1 89 ? -3.976 6.883 -27.563 1.00 78.00 89 ASN A C 1
ATOM 713 O O . ASN A 1 89 ? -2.972 6.629 -28.225 1.00 78.00 89 ASN A O 1
ATOM 717 N N . GLU A 1 90 ? -5.209 6.679 -28.035 1.00 64.62 90 GLU A N 1
ATOM 718 C CA . GLU A 1 90 ? -5.470 6.182 -29.399 1.00 64.62 90 GLU A CA 1
ATOM 719 C C . GLU A 1 90 ? -4.875 7.108 -30.487 1.00 64.62 90 GLU A C 1
ATOM 721 O O . GLU A 1 90 ? -4.540 6.641 -31.576 1.00 64.62 90 GLU A O 1
ATOM 726 N N . ASP A 1 91 ? -4.654 8.388 -30.160 1.00 59.72 91 ASP A N 1
ATOM 727 C CA . ASP A 1 91 ? -4.147 9.428 -31.066 1.00 59.72 91 ASP A CA 1
ATOM 728 C C . ASP A 1 91 ? -2.603 9.552 -31.122 1.00 59.72 91 ASP A C 1
ATOM 730 O O . ASP A 1 91 ? -2.084 10.303 -31.947 1.00 59.72 91 ASP A O 1
ATOM 734 N N . GLU A 1 92 ? -1.845 8.826 -30.287 1.00 55.62 92 GLU A N 1
ATOM 735 C CA . GLU A 1 92 ? -0.370 8.931 -30.186 1.00 55.62 92 GLU A CA 1
ATOM 736 C C . GLU A 1 92 ? 0.388 7.746 -30.816 1.00 55.62 92 GLU A C 1
ATOM 738 O O . GLU A 1 92 ? 1.565 7.531 -30.538 1.00 55.62 92 GLU A O 1
ATOM 743 N N . ASN A 1 93 ? -0.222 7.011 -31.750 1.00 48.50 93 ASN A N 1
ATOM 744 C CA . ASN A 1 93 ? 0.486 6.009 -32.572 1.00 48.50 93 ASN A CA 1
ATOM 745 C C . ASN A 1 93 ? 1.520 6.613 -33.561 1.00 48.50 93 ASN A C 1
ATOM 747 O O . ASN A 1 93 ? 1.894 5.964 -34.536 1.00 48.50 93 ASN A O 1
ATOM 751 N N . ALA A 1 94 ? 1.977 7.851 -33.347 1.00 50.94 94 ALA A N 1
ATOM 752 C CA . ALA A 1 94 ? 2.977 8.523 -34.180 1.00 50.94 94 ALA A CA 1
ATOM 753 C C . ALA A 1 94 ? 4.373 8.605 -33.536 1.00 50.94 94 ALA A C 1
ATOM 755 O O . ALA A 1 94 ? 5.345 8.726 -34.274 1.00 50.94 94 ALA A O 1
ATOM 756 N N . ASP A 1 95 ? 4.489 8.476 -32.210 1.00 52.12 95 ASP A N 1
ATOM 757 C CA . ASP A 1 95 ? 5.775 8.534 -31.502 1.00 52.12 95 ASP A CA 1
ATOM 758 C C . ASP A 1 95 ? 6.029 7.217 -30.750 1.00 52.12 95 ASP A C 1
ATOM 760 O O . ASP A 1 95 ? 6.217 7.179 -29.532 1.00 52.12 95 ASP A O 1
ATOM 764 N N . SER A 1 96 ? 6.027 6.094 -31.475 1.00 54.12 96 SER A N 1
ATOM 765 C CA . SER A 1 96 ? 6.643 4.875 -30.955 1.00 54.12 96 SER A CA 1
ATOM 766 C C . SER A 1 96 ? 8.124 5.170 -30.738 1.00 54.12 96 SER A C 1
ATOM 768 O O . SER A 1 96 ? 8.861 5.424 -31.690 1.00 54.12 96 SER A O 1
ATOM 770 N N . VAL A 1 97 ? 8.559 5.173 -29.481 1.00 60.69 97 VAL A N 1
ATOM 771 C CA . VAL A 1 97 ? 9.981 5.205 -29.147 1.00 60.69 97 VAL A CA 1
ATOM 772 C C . VAL A 1 97 ? 10.617 4.005 -29.846 1.00 60.69 97 VAL A C 1
ATOM 774 O O . VAL A 1 97 ? 10.265 2.878 -29.511 1.00 60.69 97 VAL A O 1
ATOM 777 N N . ASP A 1 98 ? 11.497 4.239 -30.824 1.00 62.81 98 ASP A N 1
ATOM 778 C CA . ASP A 1 98 ? 12.233 3.177 -31.519 1.00 62.81 98 ASP A CA 1
ATOM 779 C C . ASP A 1 98 ? 12.930 2.303 -30.468 1.00 62.81 98 ASP A C 1
ATOM 781 O O . ASP A 1 98 ? 13.919 2.718 -29.854 1.00 62.81 98 ASP A O 1
ATOM 785 N N . GLU A 1 99 ? 12.403 1.102 -30.229 1.00 63.41 99 GLU A N 1
ATOM 786 C CA . GLU A 1 99 ? 12.954 0.157 -29.251 1.00 63.41 99 GLU A CA 1
ATOM 787 C C . GLU A 1 99 ? 14.426 -0.134 -29.574 1.00 63.41 99 GLU A C 1
ATOM 789 O O . GLU A 1 99 ? 15.278 -0.086 -28.690 1.00 63.41 99 GLU A O 1
ATOM 794 N N . ALA A 1 100 ? 14.752 -0.213 -30.868 1.00 68.94 100 ALA A N 1
ATOM 795 C CA . ALA A 1 100 ? 16.115 -0.334 -31.374 1.00 68.94 100 ALA A CA 1
ATOM 796 C C . ALA A 1 100 ? 17.044 0.823 -30.951 1.00 68.94 100 ALA A C 1
ATOM 798 O O . ALA A 1 100 ? 18.225 0.604 -30.690 1.00 68.94 100 ALA A O 1
ATOM 799 N N . ALA A 1 101 ? 16.538 2.058 -30.851 1.00 71.38 101 ALA A N 1
ATOM 800 C CA . ALA A 1 101 ? 17.334 3.208 -30.418 1.00 71.38 101 ALA A CA 1
ATOM 801 C C . ALA A 1 101 ? 17.548 3.225 -28.895 1.00 71.38 101 ALA A C 1
ATOM 803 O O . ALA A 1 101 ? 18.575 3.713 -28.415 1.00 71.38 101 ALA A O 1
ATOM 804 N N . ARG A 1 102 ? 16.595 2.688 -28.121 1.00 70.56 102 ARG A N 1
ATOM 805 C CA . ARG A 1 102 ? 16.758 2.471 -26.675 1.00 70.56 102 ARG A CA 1
ATOM 806 C C . ARG A 1 102 ? 17.777 1.376 -26.391 1.00 70.56 102 ARG A C 1
ATOM 808 O O . ARG A 1 102 ? 18.636 1.595 -25.540 1.00 70.56 102 ARG A O 1
ATOM 815 N N . ASP A 1 103 ? 17.697 0.264 -27.112 1.00 74.56 103 ASP A N 1
ATOM 816 C CA . ASP A 1 103 ? 18.587 -0.882 -26.935 1.00 74.56 103 ASP A CA 1
ATOM 817 C C . ASP A 1 103 ? 20.020 -0.529 -27.341 1.00 74.56 103 ASP A C 1
ATOM 819 O O . ASP A 1 103 ? 20.940 -0.734 -26.554 1.00 74.56 103 ASP A O 1
ATOM 823 N N . ALA A 1 104 ? 20.208 0.164 -28.471 1.00 78.81 104 ALA A N 1
ATOM 824 C CA . ALA A 1 104 ? 21.521 0.676 -28.871 1.00 78.81 104 ALA A CA 1
ATOM 825 C C . ALA A 1 104 ? 22.122 1.648 -27.835 1.00 78.81 104 ALA A C 1
ATOM 827 O O . ALA A 1 104 ? 23.323 1.631 -27.574 1.00 78.81 104 ALA A O 1
ATOM 828 N N . ARG A 1 105 ? 21.292 2.491 -27.204 1.00 74.38 105 ARG A N 1
ATOM 829 C CA . ARG A 1 105 ? 21.740 3.419 -26.152 1.00 74.38 105 ARG A CA 1
ATOM 830 C C . ARG A 1 105 ? 22.089 2.699 -24.846 1.00 74.38 105 ARG A C 1
ATOM 832 O O . ARG A 1 105 ? 22.975 3.154 -24.126 1.00 74.38 105 ARG A O 1
ATOM 839 N N . LEU A 1 106 ? 21.386 1.613 -24.527 1.00 73.38 106 LEU A N 1
ATOM 840 C CA . LEU A 1 106 ? 21.685 0.733 -23.395 1.00 73.38 106 LEU A CA 1
ATOM 841 C C . LEU A 1 106 ? 23.008 -0.002 -23.614 1.00 73.38 106 LEU A C 1
ATOM 843 O O . LEU A 1 106 ? 23.850 0.031 -22.721 1.00 73.38 106 LEU A O 1
ATOM 847 N N . GLU A 1 107 ? 23.222 -0.560 -24.806 1.00 72.88 107 GLU A N 1
ATOM 848 C CA . GLU A 1 107 ? 24.486 -1.197 -25.186 1.00 72.88 107 GLU A CA 1
ATOM 849 C C . GLU A 1 107 ? 25.658 -0.207 -25.114 1.00 72.88 107 GLU A C 1
ATOM 851 O O . GLU A 1 107 ? 26.686 -0.499 -24.503 1.00 72.88 107 GLU A O 1
ATOM 856 N N . GLU A 1 108 ? 25.487 1.014 -25.630 1.00 73.50 108 GLU A N 1
ATOM 857 C CA . GLU A 1 108 ? 26.509 2.065 -25.550 1.00 73.50 108 GLU A CA 1
ATOM 858 C C . GLU A 1 108 ? 26.850 2.450 -24.096 1.00 73.50 108 GLU A C 1
ATOM 860 O O . GLU A 1 108 ? 28.007 2.718 -23.774 1.00 73.50 108 GLU A O 1
ATOM 865 N N . LEU A 1 109 ? 25.860 2.477 -23.198 1.00 67.31 109 LEU A N 1
ATOM 866 C CA . LEU A 1 109 ? 26.072 2.745 -21.771 1.00 67.31 109 LEU A CA 1
ATOM 867 C C . LEU A 1 109 ? 26.761 1.578 -21.054 1.00 67.31 109 LEU A C 1
ATOM 869 O O . LEU A 1 109 ? 27.553 1.825 -20.147 1.00 67.31 109 LEU A O 1
ATOM 873 N N . THR A 1 110 ? 26.487 0.334 -21.454 1.00 63.94 110 THR A N 1
ATOM 874 C CA . THR A 1 110 ? 27.157 -0.847 -20.890 1.00 63.94 110 THR A CA 1
ATOM 875 C C . THR A 1 110 ? 28.608 -0.961 -21.346 1.00 63.94 110 THR A C 1
ATOM 877 O O . THR A 1 110 ? 29.466 -1.211 -20.509 1.00 63.94 110 THR A O 1
ATOM 880 N N . VAL A 1 111 ? 28.904 -0.677 -22.620 1.00 57.88 111 VAL A N 1
ATOM 881 C CA . VAL A 1 111 ? 30.276 -0.693 -23.165 1.00 57.88 111 VAL A CA 1
ATOM 882 C C . VAL A 1 111 ? 31.133 0.400 -22.520 1.00 57.88 111 VAL A C 1
ATOM 884 O O . VAL A 1 111 ? 32.264 0.149 -22.122 1.00 57.88 111 VAL A O 1
ATOM 887 N N . LYS A 1 112 ? 30.574 1.596 -22.291 1.00 54.25 112 LYS A N 1
ATOM 888 C CA . LYS A 1 112 ? 31.287 2.680 -21.587 1.00 54.25 112 LYS A CA 1
ATOM 889 C C . LYS A 1 112 ? 31.617 2.367 -20.126 1.00 54.25 112 LYS A C 1
ATOM 891 O O . LYS A 1 112 ? 32.490 3.013 -19.569 1.00 54.25 112 LYS A O 1
ATOM 896 N N . HIS A 1 113 ? 30.923 1.421 -19.495 1.00 49.94 113 HIS A N 1
ATOM 897 C CA . HIS A 1 113 ? 31.283 0.938 -18.159 1.00 49.94 113 HIS A CA 1
ATOM 898 C C . HIS A 1 113 ? 32.402 -0.109 -18.178 1.00 49.94 113 HIS A C 1
ATOM 900 O O . HIS A 1 113 ? 32.990 -0.352 -17.132 1.00 49.94 113 HIS A O 1
ATOM 906 N N . GLU A 1 114 ? 32.695 -0.718 -19.330 1.00 49.62 114 GLU A N 1
ATOM 907 C CA . GLU A 1 114 ? 33.799 -1.672 -19.489 1.00 49.62 114 GLU A CA 1
ATOM 908 C C . GLU A 1 114 ? 35.122 -0.961 -19.836 1.00 49.62 114 GLU A C 1
ATOM 910 O O . GLU A 1 114 ? 36.186 -1.440 -19.456 1.00 49.62 114 GLU A O 1
ATOM 915 N N . ASP A 1 115 ? 35.065 0.213 -20.479 1.00 45.31 115 ASP A N 1
ATOM 916 C CA . ASP A 1 115 ? 36.255 0.986 -20.883 1.00 45.31 115 ASP A CA 1
ATOM 917 C C . ASP A 1 115 ? 36.860 1.870 -19.763 1.00 45.31 115 ASP A C 1
ATOM 919 O O . ASP A 1 115 ? 37.998 2.319 -19.891 1.00 45.31 115 ASP A O 1
ATOM 923 N N . ASP A 1 116 ? 36.140 2.098 -18.656 1.00 49.66 116 ASP A N 1
ATOM 924 C CA . ASP A 1 116 ? 36.617 2.853 -17.479 1.00 49.66 116 ASP A CA 1
ATOM 925 C C . ASP A 1 116 ? 37.231 1.929 -16.385 1.00 49.66 116 ASP A C 1
ATOM 927 O O . ASP A 1 116 ? 37.442 2.355 -15.249 1.00 49.66 116 ASP A O 1
ATOM 931 N N . GLU A 1 117 ? 37.542 0.660 -16.700 1.00 49.44 117 GLU A N 1
ATOM 932 C C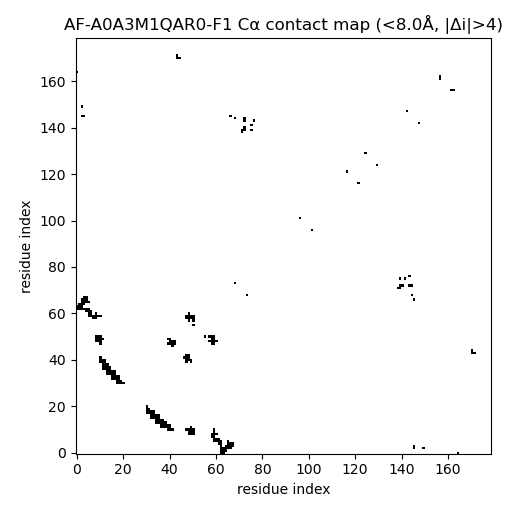A . GLU A 1 117 ? 38.162 -0.321 -15.782 1.00 49.44 117 GLU A CA 1
ATOM 933 C C . GLU A 1 117 ? 39.712 -0.249 -15.725 1.00 49.44 117 GLU A C 1
ATOM 935 O O . GLU A 1 117 ? 40.403 -1.267 -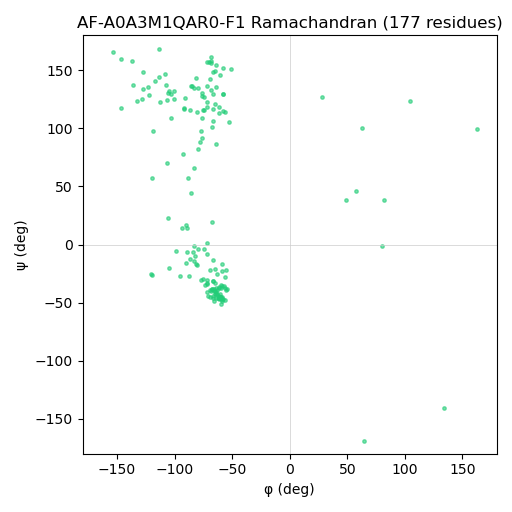15.683 1.00 49.44 117 GLU A O 1
ATOM 940 N N . GLU A 1 118 ? 40.295 0.949 -15.647 1.00 48.81 118 GLU A N 1
ATOM 941 C CA . GLU A 1 118 ? 41.644 1.138 -15.081 1.00 48.81 118 GLU A CA 1
ATOM 942 C C . GLU A 1 118 ? 41.520 1.804 -13.704 1.00 48.81 118 GLU A C 1
ATOM 944 O O . GLU A 1 118 ? 41.800 2.986 -13.559 1.00 48.81 118 GLU A O 1
ATOM 949 N N . ASP A 1 119 ? 41.005 1.056 -12.719 1.00 43.28 119 ASP A N 1
ATOM 950 C CA . ASP A 1 119 ? 41.362 1.107 -11.286 1.00 43.28 119 ASP A CA 1
ATOM 951 C C . ASP A 1 119 ? 40.272 0.415 -10.431 1.00 43.28 119 ASP A C 1
ATOM 953 O O . ASP A 1 119 ? 39.256 1.007 -10.093 1.00 43.28 119 ASP A O 1
ATOM 957 N N . GLY A 1 120 ? 40.512 -0.846 -10.043 1.00 49.03 120 GLY A N 1
ATOM 958 C CA . GLY A 1 120 ? 39.950 -1.492 -8.840 1.00 49.03 120 GLY A CA 1
ATOM 959 C C . GLY A 1 120 ? 38.422 -1.683 -8.721 1.00 49.03 120 GLY A C 1
ATOM 960 O O . GLY A 1 120 ? 37.717 -0.793 -8.275 1.00 49.03 120 GLY A O 1
ATOM 961 N N . ASP A 1 121 ? 37.961 -2.909 -9.004 1.00 52.06 121 ASP A N 1
ATOM 962 C CA . ASP A 1 121 ? 36.753 -3.585 -8.466 1.00 52.06 121 ASP A CA 1
ATOM 963 C C . ASP A 1 121 ? 35.348 -2.946 -8.614 1.00 52.06 121 ASP A C 1
ATOM 965 O O . ASP A 1 121 ? 34.500 -3.022 -7.729 1.00 52.06 121 ASP A O 1
ATOM 969 N N . GLY A 1 122 ? 34.999 -2.445 -9.801 1.00 61.06 122 GLY A N 1
ATOM 970 C CA . GLY A 1 122 ? 33.671 -1.859 -10.061 1.00 61.06 122 GLY A CA 1
ATOM 971 C C . GLY A 1 122 ? 32.448 -2.804 -10.023 1.00 61.06 122 GLY A C 1
ATOM 972 O O . GLY A 1 122 ? 31.311 -2.325 -9.979 1.00 61.06 122 GLY A O 1
ATOM 973 N N . ARG A 1 123 ? 32.618 -4.136 -10.020 1.00 57.56 123 ARG A N 1
ATOM 974 C CA . ARG A 1 123 ? 31.500 -5.096 -9.899 1.00 57.56 123 ARG A CA 1
ATOM 975 C C . ARG A 1 123 ? 31.445 -5.674 -8.488 1.00 57.56 123 ARG A C 1
ATOM 977 O O . ARG A 1 123 ? 32.243 -6.528 -8.127 1.00 57.56 123 ARG A O 1
ATOM 984 N N . LEU A 1 124 ? 30.425 -5.268 -7.725 1.00 71.06 124 LEU A N 1
ATOM 985 C CA . LEU A 1 124 ? 30.142 -5.791 -6.378 1.00 71.06 124 LEU A CA 1
ATOM 986 C C . LEU A 1 124 ? 29.892 -7.313 -6.339 1.00 71.06 124 LEU A C 1
ATOM 988 O O . LEU A 1 124 ? 29.915 -7.893 -5.258 1.00 71.06 124 LEU A O 1
ATOM 992 N N . LEU A 1 125 ? 29.605 -7.938 -7.487 1.00 72.44 125 LEU A N 1
ATOM 993 C CA . LEU A 1 125 ? 29.339 -9.369 -7.628 1.00 72.44 125 LEU A CA 1
ATOM 994 C C . LEU A 1 125 ? 30.068 -9.919 -8.858 1.00 72.44 125 LEU A C 1
ATOM 996 O O . LEU A 1 125 ? 30.036 -9.317 -9.935 1.00 72.44 125 LEU A O 1
ATOM 1000 N N . SER A 1 126 ? 30.672 -11.093 -8.709 1.00 83.06 126 SER A N 1
ATOM 1001 C CA . SER A 1 126 ? 31.202 -11.883 -9.822 1.00 83.06 126 SER A CA 1
ATOM 1002 C C . SER A 1 126 ? 30.071 -12.427 -10.708 1.00 83.06 126 SER A C 1
ATOM 1004 O O . SER A 1 126 ? 28.932 -12.593 -10.266 1.00 83.06 126 SER A O 1
ATOM 1006 N N . LEU A 1 127 ? 30.370 -12.731 -11.977 1.00 79.12 127 LEU A N 1
ATOM 1007 C CA . LEU A 1 127 ? 29.384 -13.304 -12.909 1.00 79.12 127 LEU A CA 1
ATOM 1008 C C . LEU A 1 127 ? 28.774 -14.612 -12.379 1.00 79.12 127 LEU A C 1
ATOM 1010 O O . LEU A 1 127 ? 27.573 -14.834 -12.531 1.00 79.12 127 LEU A O 1
ATOM 1014 N N . ASP A 1 128 ? 29.574 -15.426 -11.692 1.00 79.25 128 ASP A N 1
ATOM 1015 C CA . ASP A 1 128 ? 29.129 -16.679 -11.080 1.00 79.25 128 ASP A CA 1
ATOM 1016 C C . ASP A 1 128 ? 28.157 -16.432 -9.912 1.00 79.25 128 ASP A C 1
ATOM 1018 O O . ASP A 1 128 ? 27.159 -17.140 -9.767 1.00 79.25 128 ASP A O 1
ATOM 1022 N N . GLU A 1 129 ? 28.387 -15.391 -9.103 1.00 78.12 129 GLU A N 1
ATOM 1023 C CA . GLU A 1 129 ? 27.466 -14.984 -8.031 1.00 78.12 129 GLU A CA 1
ATOM 1024 C C . GLU A 1 129 ? 26.146 -14.450 -8.593 1.00 78.12 129 GLU A C 1
ATOM 1026 O O . GLU A 1 129 ? 25.078 -14.766 -8.065 1.00 78.12 129 GLU A O 1
ATOM 1031 N N . VAL A 1 130 ? 26.191 -13.698 -9.696 1.00 79.06 130 VAL A N 1
ATOM 1032 C CA . VAL A 1 130 ? 24.986 -13.257 -10.416 1.00 79.06 130 VAL A CA 1
ATOM 1033 C C . VAL A 1 130 ? 24.216 -14.463 -10.959 1.00 79.06 130 VAL A C 1
ATOM 1035 O O . VAL A 1 130 ? 22.988 -14.525 -10.836 1.00 79.06 130 VAL A O 1
ATOM 1038 N N . GLN A 1 131 ? 24.914 -15.453 -11.516 1.00 81.12 131 GLN A N 1
ATOM 1039 C CA . GLN A 1 131 ? 24.293 -16.672 -12.025 1.00 81.12 131 GLN A CA 1
ATOM 1040 C C . GLN A 1 131 ? 23.660 -17.501 -10.900 1.00 81.12 131 GLN A C 1
ATOM 1042 O O . GLN A 1 131 ? 22.555 -18.019 -11.053 1.00 81.12 131 GLN A O 1
ATOM 1047 N N . LEU A 1 132 ? 24.300 -17.569 -9.733 1.00 80.25 132 LEU A N 1
ATOM 1048 C CA . LEU A 1 132 ? 23.755 -18.257 -8.564 1.00 80.25 132 LEU A CA 1
ATOM 1049 C C . LEU A 1 132 ? 22.524 -17.533 -7.995 1.00 80.25 132 LEU A C 1
ATOM 1051 O O . LEU A 1 132 ? 21.532 -18.187 -7.676 1.00 80.25 132 LEU A O 1
ATOM 1055 N N . LEU A 1 133 ? 22.530 -16.198 -7.946 1.00 75.75 133 LEU A N 1
ATOM 1056 C CA . LEU A 1 133 ? 21.367 -15.397 -7.540 1.00 75.75 133 LEU A CA 1
ATOM 1057 C C . LEU A 1 133 ? 20.181 -15.534 -8.505 1.00 75.75 133 LEU A C 1
ATOM 1059 O O . LEU A 1 133 ? 19.028 -15.490 -8.079 1.00 75.75 133 LEU A O 1
ATOM 1063 N N . THR A 1 134 ? 20.453 -15.714 -9.797 1.00 75.06 134 THR A N 1
ATOM 1064 C CA . THR A 1 134 ? 19.419 -15.888 -10.831 1.00 75.06 134 THR A CA 1
ATOM 1065 C C . THR A 1 134 ? 18.968 -17.340 -11.001 1.00 75.06 134 THR A C 1
ATOM 1067 O O . THR A 1 134 ? 17.915 -17.576 -11.587 1.00 75.06 134 THR A O 1
ATOM 1070 N N . SER A 1 135 ? 19.694 -18.308 -10.429 1.00 82.44 135 SER A N 1
ATOM 1071 C CA . SER A 1 135 ? 19.419 -19.749 -10.548 1.00 82.44 135 SER A CA 1
ATOM 1072 C C . SER A 1 135 ? 18.188 -20.258 -9.788 1.00 82.44 135 SER A C 1
ATOM 1074 O O . SER A 1 135 ? 17.916 -21.458 -9.822 1.00 82.44 135 SER A O 1
ATOM 1076 N N . ASP A 1 136 ? 17.440 -19.389 -9.098 1.00 81.62 136 ASP A N 1
ATOM 1077 C CA . ASP A 1 136 ? 16.252 -19.800 -8.348 1.00 81.62 136 ASP A CA 1
ATOM 1078 C C . ASP A 1 136 ? 15.230 -20.486 -9.287 1.00 81.62 136 ASP A C 1
ATOM 1080 O O . ASP A 1 136 ? 14.678 -19.816 -10.169 1.00 81.62 136 ASP A O 1
ATOM 1084 N N . PRO A 1 137 ? 14.946 -21.792 -9.090 1.00 81.06 137 PRO A N 1
ATOM 1085 C CA . PRO A 1 137 ? 14.086 -22.578 -9.973 1.00 81.06 137 PRO A CA 1
ATOM 1086 C C . PRO A 1 137 ? 12.604 -22.210 -9.849 1.00 81.06 137 PRO A C 1
ATOM 1088 O O . PRO A 1 137 ? 11.784 -22.720 -10.611 1.00 81.06 137 PRO A O 1
ATOM 1091 N N . TYR A 1 138 ? 12.230 -21.373 -8.875 1.00 82.88 138 TYR A N 1
ATOM 1092 C CA . TYR A 1 138 ? 10.850 -20.945 -8.704 1.00 82.88 138 TYR A CA 1
ATOM 1093 C C . TYR A 1 138 ? 10.427 -19.977 -9.811 1.00 82.88 138 TYR A C 1
ATOM 1095 O O . TYR A 1 138 ? 10.957 -18.869 -9.924 1.00 82.88 138 TYR A O 1
ATOM 1103 N N . GLU A 1 139 ? 9.428 -20.358 -10.598 1.00 82.69 139 GLU A N 1
ATOM 1104 C CA . GLU A 1 139 ? 8.791 -19.473 -11.566 1.00 82.69 139 GLU A CA 1
ATOM 1105 C C . GLU A 1 139 ? 7.476 -18.945 -10.989 1.00 82.69 139 GLU A C 1
ATOM 1107 O O . GLU A 1 139 ? 6.616 -19.715 -10.556 1.00 82.69 139 GLU A O 1
ATOM 1112 N N . ALA A 1 140 ? 7.326 -17.619 -10.953 1.00 81.94 140 ALA A N 1
ATOM 1113 C CA . ALA A 1 140 ? 6.116 -17.012 -10.420 1.00 81.94 140 ALA A CA 1
ATOM 1114 C C . ALA A 1 140 ? 4.919 -17.337 -11.335 1.00 81.94 140 ALA A C 1
ATOM 1116 O O . ALA A 1 140 ? 4.995 -17.097 -12.550 1.00 81.94 140 ALA A O 1
ATOM 1117 N N . PRO A 1 141 ? 3.799 -17.835 -10.776 1.00 84.00 141 PRO A N 1
ATOM 1118 C CA . PRO A 1 141 ? 2.613 -18.154 -11.559 1.00 84.00 141 PRO A CA 1
ATOM 1119 C C . PRO A 1 141 ? 2.121 -16.921 -12.311 1.00 84.00 141 PRO A C 1
ATOM 1121 O O . PRO A 1 141 ? 2.346 -15.786 -11.893 1.00 84.00 141 PRO A O 1
ATOM 1124 N N . ASP A 1 142 ? 1.471 -17.126 -13.456 1.00 84.75 142 ASP A N 1
ATOM 1125 C CA . ASP A 1 142 ? 0.919 -15.993 -14.192 1.00 84.75 142 ASP A CA 1
ATOM 1126 C C . ASP A 1 142 ? -0.257 -15.355 -13.454 1.00 84.75 142 ASP A C 1
ATOM 1128 O O . ASP A 1 142 ? -0.358 -14.139 -13.364 1.00 84.75 142 ASP A O 1
ATOM 1132 N N . VAL A 1 143 ? -1.121 -16.142 -12.827 1.00 85.75 143 VAL A N 1
ATOM 1133 C CA . VAL A 1 143 ? -2.268 -15.613 -12.079 1.00 85.75 143 VAL A CA 1
ATOM 1134 C C . VAL A 1 143 ? -1.809 -14.886 -10.807 1.00 85.75 143 VAL A C 1
ATOM 1136 O O . VAL A 1 143 ? -0.868 -15.316 -10.149 1.00 85.75 143 VAL A O 1
ATOM 1139 N N . ASP A 1 144 ? -2.474 -13.776 -10.457 1.00 88.25 144 ASP A N 1
ATOM 1140 C CA . ASP A 1 144 ? -2.183 -13.029 -9.227 1.00 88.25 144 ASP A CA 1
ATOM 1141 C C . ASP A 1 144 ? -2.562 -13.871 -7.988 1.00 88.25 144 ASP A C 1
ATOM 1143 O O . ASP A 1 144 ? -3.753 -14.145 -7.773 1.00 88.25 144 ASP A O 1
ATOM 1147 N N . PRO A 1 145 ? -1.591 -14.245 -7.131 1.00 89.38 145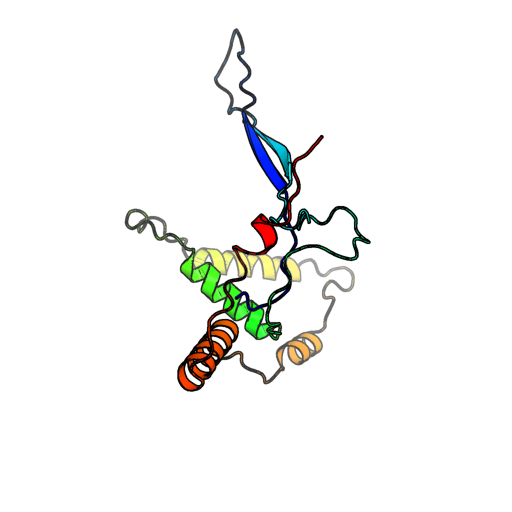 PRO A N 1
ATOM 1148 C CA . PRO A 1 145 ? -1.862 -15.050 -5.944 1.00 89.38 145 PRO A CA 1
ATOM 1149 C C . PRO A 1 145 ? -2.787 -14.360 -4.928 1.00 89.38 145 PRO A C 1
ATOM 1151 O O . PRO A 1 145 ? -3.449 -15.037 -4.132 1.00 89.38 145 PRO A O 1
ATOM 1154 N N . GLN A 1 146 ? -2.843 -13.022 -4.906 1.00 89.44 146 GLN A N 1
ATOM 1155 C CA . GLN A 1 146 ? -3.751 -12.283 -4.022 1.00 89.44 146 GLN A CA 1
ATOM 1156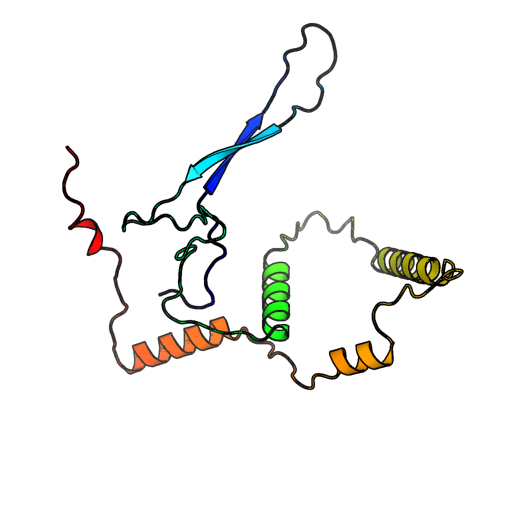 C C . GLN A 1 146 ? -5.202 -12.432 -4.484 1.00 89.44 146 GLN A C 1
ATOM 1158 O O . GLN A 1 146 ? -6.083 -12.729 -3.666 1.00 89.44 146 GLN A O 1
ATOM 1163 N N . LEU A 1 147 ? -5.442 -12.308 -5.791 1.00 89.56 147 LEU A N 1
ATOM 1164 C CA . LEU A 1 147 ? -6.748 -12.530 -6.402 1.00 89.56 147 LEU A CA 1
ATOM 1165 C C . LEU A 1 147 ? -7.249 -13.964 -6.187 1.00 89.56 147 LEU A C 1
ATOM 1167 O O . LEU A 1 147 ? -8.402 -14.157 -5.795 1.00 89.56 147 LEU A O 1
ATOM 1171 N N . GLU A 1 148 ? -6.400 -14.976 -6.377 1.00 90.56 148 GLU A N 1
ATOM 1172 C CA . GLU A 1 148 ? -6.792 -16.376 -6.160 1.00 90.56 148 GLU A CA 1
ATOM 1173 C C . GLU A 1 148 ? -7.227 -16.640 -4.718 1.00 90.56 148 GLU A C 1
ATOM 1175 O O . GLU A 1 148 ? -8.277 -17.245 -4.474 1.00 90.56 148 GLU A O 1
ATOM 1180 N N . LYS A 1 149 ? -6.459 -16.136 -3.747 1.00 90.81 149 LYS A N 1
ATOM 1181 C CA . LYS A 1 149 ? -6.800 -16.260 -2.324 1.00 90.81 149 LYS A CA 1
ATOM 1182 C C . LYS A 1 149 ? -8.104 -15.538 -1.997 1.00 90.81 149 LYS A C 1
ATOM 1184 O O . LYS A 1 149 ? -8.921 -16.071 -1.242 1.00 90.81 149 LYS A O 1
ATOM 1189 N N . ALA A 1 150 ? -8.341 -14.367 -2.588 1.00 91.00 150 ALA A N 1
ATOM 1190 C CA . ALA A 1 150 ? -9.598 -13.644 -2.429 1.00 91.00 150 ALA A CA 1
ATOM 1191 C C . ALA A 1 150 ? -10.790 -14.443 -2.983 1.00 91.00 150 ALA A C 1
ATOM 1193 O O . ALA A 1 150 ? -11.808 -14.586 -2.299 1.00 91.00 150 ALA A O 1
ATOM 1194 N N . LEU A 1 151 ? -10.659 -15.018 -4.181 1.00 92.56 151 LEU A N 1
ATOM 1195 C CA . LEU A 1 151 ? -11.698 -15.841 -4.804 1.00 92.56 151 LEU A CA 1
ATOM 1196 C C . LEU A 1 151 ? -11.980 -17.113 -4.005 1.00 92.56 151 LEU A C 1
ATOM 1198 O O . LEU A 1 151 ? -13.144 -17.463 -3.800 1.00 92.56 151 LEU A O 1
ATOM 1202 N N . LEU A 1 152 ? -10.939 -17.787 -3.517 1.00 92.00 152 LEU A N 1
ATOM 1203 C CA . LEU A 1 152 ? -11.085 -18.951 -2.648 1.00 92.00 152 LEU A CA 1
ATOM 1204 C C . LEU A 1 152 ? -11.856 -18.580 -1.380 1.00 92.00 152 LEU A C 1
ATOM 1206 O O . LEU A 1 152 ? -12.807 -19.272 -1.016 1.00 92.00 152 LEU A O 1
ATOM 1210 N N . HIS A 1 153 ? -11.523 -17.450 -0.758 1.00 88.75 153 HIS A N 1
ATOM 1211 C CA . HIS A 1 153 ? -12.234 -16.958 0.421 1.00 88.75 153 HIS A CA 1
ATOM 1212 C C . HIS A 1 153 ? -13.714 -16.675 0.146 1.00 88.75 153 HIS A C 1
ATOM 1214 O O . HIS A 1 153 ? -14.580 -17.046 0.942 1.00 88.75 153 HIS A O 1
ATOM 1220 N N . MET A 1 154 ? -14.027 -16.062 -1.000 1.00 90.19 154 MET A N 1
ATOM 1221 C CA . MET A 1 154 ? -15.411 -15.844 -1.431 1.00 90.19 154 MET A CA 1
ATOM 1222 C C . MET A 1 154 ? -16.159 -17.160 -1.636 1.00 90.19 154 MET A C 1
ATOM 1224 O O 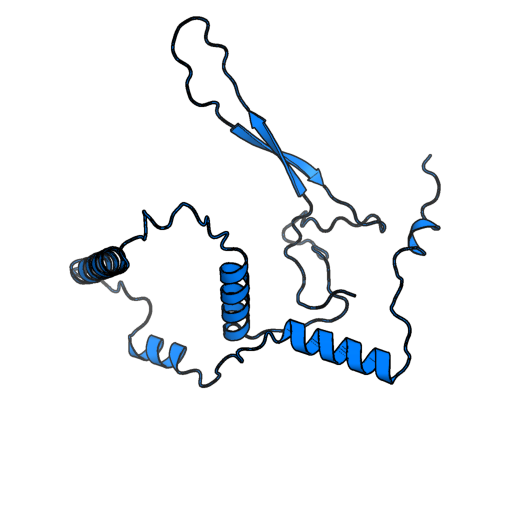. MET A 1 154 ? -17.269 -17.308 -1.124 1.00 90.19 154 MET A O 1
ATOM 1228 N N . ARG A 1 155 ? -15.550 -18.128 -2.331 1.00 93.19 155 ARG A N 1
ATOM 1229 C CA . ARG A 1 155 ? -16.148 -19.449 -2.580 1.00 93.19 155 ARG A CA 1
ATOM 1230 C C . ARG A 1 155 ? -16.433 -20.192 -1.281 1.00 93.19 155 ARG A C 1
ATOM 1232 O O . ARG A 1 155 ? -17.535 -20.705 -1.116 1.00 93.19 155 ARG A O 1
ATOM 1239 N N . VAL A 1 156 ? -15.479 -20.202 -0.350 1.00 92.75 156 VAL A N 1
ATOM 1240 C CA . VAL A 1 156 ? -15.637 -20.850 0.960 1.00 92.75 156 VAL A CA 1
ATOM 1241 C C . VAL A 1 156 ? -16.778 -20.212 1.748 1.00 92.75 156 VAL A C 1
ATOM 1243 O O . VAL A 1 156 ? -17.633 -20.926 2.266 1.00 92.75 156 VAL A O 1
ATOM 1246 N N . LYS A 1 157 ? -16.847 -18.877 1.806 1.00 89.38 157 LYS A N 1
ATOM 1247 C CA . LYS A 1 157 ? -17.929 -18.181 2.518 1.00 89.38 157 LYS A CA 1
ATOM 1248 C C . LYS A 1 157 ? -19.302 -18.423 1.910 1.00 89.38 157 LYS A C 1
ATOM 1250 O O . LYS A 1 157 ? -20.256 -18.609 2.660 1.00 89.38 157 LYS A O 1
ATOM 1255 N N . LEU A 1 158 ? -19.391 -18.431 0.581 1.00 92.38 158 LEU A N 1
ATOM 1256 C CA . LEU A 1 158 ? -20.636 -18.696 -0.133 1.00 92.38 158 LEU A CA 1
ATOM 1257 C C . LEU A 1 158 ? -21.095 -20.137 0.116 1.00 92.38 158 LEU A C 1
ATOM 1259 O O . LEU A 1 158 ? -22.235 -20.347 0.516 1.00 92.38 158 LEU A O 1
ATOM 1263 N N . ALA A 1 159 ? -20.195 -21.115 -0.027 1.00 93.56 159 ALA A N 1
ATOM 1264 C CA . ALA A 1 159 ? -20.494 -22.523 0.230 1.00 93.56 159 ALA A CA 1
ATOM 1265 C C . ALA A 1 159 ? -20.904 -22.784 1.690 1.00 93.56 159 ALA A C 1
ATOM 1267 O O . ALA A 1 159 ? -21.798 -23.584 1.947 1.00 93.56 159 ALA A O 1
ATOM 1268 N N . ALA A 1 160 ? -20.284 -22.083 2.643 1.00 91.94 160 ALA A N 1
ATOM 1269 C CA . ALA A 1 160 ? -20.604 -22.178 4.065 1.00 91.94 160 ALA A CA 1
ATOM 1270 C C . ALA A 1 160 ? -21.796 -21.299 4.502 1.00 91.94 160 ALA A C 1
ATOM 1272 O O . ALA A 1 160 ? -22.146 -21.307 5.681 1.00 91.94 160 ALA A O 1
ATOM 1273 N N . ASN A 1 161 ? -22.401 -20.527 3.588 1.00 90.69 161 ASN A N 1
ATOM 1274 C CA . ASN A 1 161 ? -23.456 -19.545 3.867 1.00 90.69 161 ASN A CA 1
ATOM 1275 C C . ASN A 1 161 ? -23.119 -18.585 5.033 1.00 90.69 161 ASN A C 1
ATOM 1277 O O . ASN A 1 161 ? -23.969 -18.242 5.857 1.00 90.69 161 ASN A O 1
ATOM 1281 N N . LEU A 1 162 ? -21.849 -18.175 5.131 1.00 85.75 162 LEU A N 1
ATOM 1282 C CA . LEU A 1 162 ? -21.364 -17.282 6.184 1.00 85.75 162 LEU A CA 1
ATOM 1283 C C . LEU A 1 162 ? -21.608 -15.813 5.804 1.00 85.75 162 LEU A C 1
ATOM 1285 O O . LEU A 1 162 ? -21.303 -15.413 4.676 1.00 85.75 162 LEU A O 1
ATOM 1289 N N . PRO A 1 163 ? -22.079 -14.967 6.738 1.00 82.19 163 PRO A N 1
ATOM 1290 C CA . PRO A 1 163 ? -22.299 -13.556 6.459 1.00 82.19 163 PRO A CA 1
ATOM 1291 C C . PRO A 1 163 ? -20.981 -12.810 6.207 1.00 82.19 163 PRO A C 1
ATOM 1293 O O . PRO A 1 163 ? -19.929 -13.095 6.792 1.00 82.19 163 PRO A O 1
ATOM 1296 N N . TRP A 1 164 ? -21.043 -11.793 5.350 1.00 75.88 164 TRP A N 1
ATOM 1297 C CA . TRP A 1 164 ? -19.931 -10.871 5.146 1.00 75.88 164 TRP A CA 1
ATOM 1298 C C . TRP A 1 164 ? -19.772 -9.955 6.366 1.00 75.88 164 TRP A C 1
ATOM 1300 O O . TRP A 1 164 ? -20.771 -9.440 6.870 1.00 75.88 164 TRP A O 1
ATOM 1310 N N . PRO A 1 165 ? -18.541 -9.716 6.857 1.00 69.12 165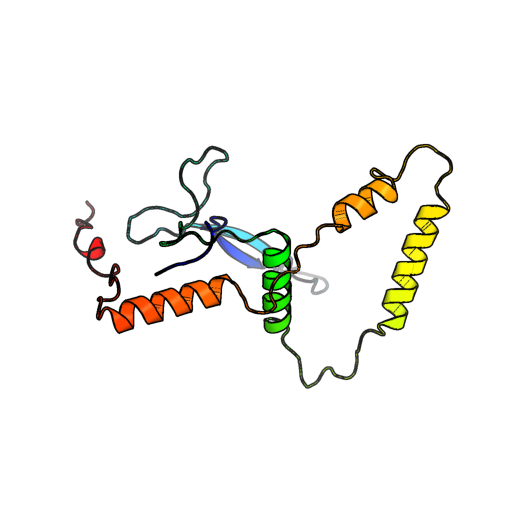 PRO A N 1
ATOM 1311 C CA . PRO A 1 165 ? -18.333 -8.850 8.008 1.00 69.12 165 PRO A CA 1
ATOM 1312 C C . PRO A 1 165 ? -18.685 -7.401 7.641 1.00 69.12 165 PRO A C 1
ATOM 1314 O O . PRO A 1 165 ? -17.892 -6.696 7.019 1.00 69.12 165 PRO A O 1
ATOM 1317 N N . MET A 1 166 ? -19.874 -6.945 8.037 1.00 61.41 166 MET A N 1
ATOM 1318 C CA . MET A 1 166 ? -20.311 -5.552 7.916 1.00 61.41 166 MET A CA 1
ATOM 1319 C C . MET A 1 166 ? -19.784 -4.720 9.096 1.00 61.41 166 MET A C 1
ATOM 1321 O O . MET A 1 166 ? -20.544 -4.236 9.930 1.00 61.41 166 MET A O 1
ATOM 1325 N N . LYS A 1 167 ? -18.462 -4.549 9.200 1.00 58.69 167 LYS A N 1
ATOM 1326 C CA . LYS A 1 167 ? -17.843 -3.698 10.235 1.00 58.69 167 LYS A CA 1
ATOM 1327 C C . LYS A 1 167 ? -17.717 -2.237 9.786 1.00 58.69 167 LYS A C 1
ATOM 1329 O O . LYS A 1 167 ? -16.621 -1.693 9.752 1.00 58.69 167 LYS A O 1
ATOM 1334 N N . LEU A 1 168 ? -18.830 -1.606 9.416 1.00 51.75 168 LEU A N 1
ATOM 1335 C CA . LEU A 1 168 ? -18.852 -0.163 9.112 1.00 51.75 168 LEU A CA 1
ATOM 1336 C C . LEU A 1 168 ? -19.790 0.635 10.030 1.00 51.75 168 LEU A C 1
ATOM 1338 O O . LEU A 1 168 ? -19.507 1.795 10.297 1.00 51.75 168 LEU A O 1
ATOM 1342 N N . ALA A 1 169 ? -20.838 0.020 10.589 1.00 45.00 169 ALA A N 1
ATOM 1343 C CA . ALA A 1 169 ? -21.848 0.746 11.370 1.00 45.00 169 ALA A CA 1
ATOM 1344 C C . ALA A 1 169 ? -21.627 0.744 12.898 1.00 45.00 169 ALA A C 1
ATOM 1346 O O . ALA A 1 169 ? -22.053 1.678 13.571 1.00 45.00 169 ALA A O 1
ATOM 1347 N N . GLN A 1 170 ? -20.959 -0.269 13.463 1.00 47.22 170 GLN A N 1
ATOM 1348 C CA . GLN A 1 170 ? -20.887 -0.446 14.926 1.00 47.22 170 GLN A CA 1
ATOM 1349 C C . GLN A 1 170 ? -19.996 0.592 15.631 1.00 47.22 170 GLN A C 1
ATOM 1351 O O . GLN A 1 170 ? -20.302 1.004 16.743 1.00 47.22 170 GLN A O 1
ATOM 1356 N N . ASN A 1 171 ? -18.954 1.100 14.966 1.00 47.22 171 ASN A N 1
ATOM 1357 C CA . ASN A 1 171 ? -18.050 2.089 15.568 1.00 47.22 171 ASN A CA 1
ATOM 1358 C C . ASN A 1 171 ? -18.588 3.530 15.491 1.00 47.22 171 ASN A C 1
ATOM 1360 O O . ASN A 1 171 ? -18.018 4.424 16.107 1.00 47.22 171 ASN A O 1
ATOM 1364 N N . MET A 1 172 ? -19.670 3.780 14.740 1.00 47.69 172 MET A N 1
ATOM 1365 C CA . MET A 1 172 ? -20.284 5.114 14.644 1.00 47.69 172 MET A CA 1
ATOM 1366 C C . MET A 1 172 ? -21.188 5.429 15.845 1.00 47.69 172 MET A C 1
ATOM 1368 O O . MET A 1 172 ? -21.505 6.591 16.074 1.00 47.69 172 MET A O 1
ATOM 1372 N N . THR A 1 173 ? -21.606 4.417 16.613 1.00 47.38 173 THR A N 1
ATOM 1373 C CA . THR A 1 173 ? -22.548 4.579 17.735 1.00 47.38 173 THR A CA 1
ATOM 1374 C C . THR A 1 173 ? -21.860 4.855 19.077 1.00 47.38 173 THR A C 1
ATOM 1376 O O . THR A 1 173 ? -22.512 5.330 20.001 1.00 47.38 173 THR A O 1
ATOM 1379 N N . GLU A 1 174 ? -20.550 4.608 19.190 1.00 49.78 174 GLU A N 1
ATOM 1380 C CA . GLU A 1 174 ? -19.787 4.789 20.439 1.00 49.78 174 GLU A CA 1
ATOM 1381 C C . GLU A 1 174 ? -19.005 6.112 20.519 1.00 49.78 174 GLU A C 1
ATOM 1383 O O . GLU A 1 174 ? -18.459 6.446 21.574 1.00 49.78 174 GLU A O 1
ATOM 1388 N N . VAL A 1 175 ? -18.985 6.917 19.449 1.00 50.41 175 VAL A N 1
ATOM 1389 C CA . VAL A 1 175 ? -18.381 8.256 19.488 1.00 50.41 175 VAL A CA 1
ATOM 1390 C C . VAL A 1 175 ? -19.335 9.203 20.224 1.00 50.41 175 VAL A C 1
ATOM 1392 O O . VAL A 1 175 ? -20.248 9.789 19.646 1.00 50.41 175 VAL A O 1
ATOM 1395 N N . ARG A 1 176 ? -19.135 9.303 21.543 1.00 44.78 176 ARG A N 1
ATOM 1396 C CA . ARG A 1 176 ? -19.781 10.281 22.434 1.00 44.78 176 ARG A CA 1
ATOM 1397 C C . ARG A 1 176 ? -19.639 11.722 21.906 1.00 44.78 176 ARG A C 1
ATOM 1399 O O . ARG A 1 176 ? -18.635 12.033 21.264 1.00 44.78 176 ARG A O 1
ATOM 1406 N N . PRO A 1 177 ? -20.600 12.612 22.225 1.00 48.53 177 PRO A N 1
ATOM 1407 C CA . PRO A 1 177 ? -20.535 14.021 21.849 1.00 48.53 177 PRO A CA 1
ATOM 1408 C C . PRO A 1 177 ? -19.338 14.704 22.527 1.00 48.53 177 PRO A C 1
ATOM 1410 O O . PRO A 1 177 ? -19.075 14.476 23.709 1.00 48.53 177 PRO A O 1
ATOM 1413 N N . ALA A 1 178 ? -18.607 15.513 21.759 1.00 51.66 178 ALA A N 1
ATOM 1414 C CA . ALA A 1 178 ? -17.503 16.338 22.247 1.00 51.66 178 ALA A CA 1
ATOM 1415 C C . ALA A 1 178 ? -17.992 17.405 23.261 1.00 51.66 178 ALA A C 1
ATOM 1417 O O . ALA A 1 178 ? -19.169 17.771 23.202 1.00 51.66 178 ALA A O 1
ATOM 1418 N N . PRO A 1 179 ? -17.121 17.879 24.179 1.00 50.50 179 PRO A N 1
ATOM 1419 C CA . PRO A 1 179 ? -17.419 18.994 25.083 1.00 50.50 179 PRO A CA 1
ATOM 1420 C C . PRO A 1 179 ? -17.596 20.333 24.354 1.00 50.50 179 PRO A C 1
ATOM 1422 O O . PRO A 1 179 ? -16.964 20.522 23.289 1.00 50.50 179 PRO A O 1
#

Solvent-accessible surface area (backbone atoms only — not comparable to full-atom values): 11622 Å² total; per-residue (Å²): 135,45,72,30,64,68,44,93,18,85,23,66,43,68,47,79,43,76,52,72,76,87,61,96,74,73,77,92,66,85,64,49,72,46,80,41,80,76,48,72,50,63,46,89,86,70,50,50,27,35,61,85,48,96,82,50,90,68,52,21,52,75,39,82,39,81,51,90,70,54,74,63,42,49,51,54,50,51,52,50,52,52,63,70,67,60,80,78,61,88,87,55,83,80,71,71,74,57,62,69,61,53,51,54,52,50,51,55,54,54,52,57,62,63,74,67,72,85,74,84,80,92,62,97,60,54,72,66,57,51,49,58,71,64,59,62,85,77,75,61,70,88,69,59,68,66,59,52,53,53,50,50,52,51,51,52,32,61,76,67,70,54,81,79,84,77,85,73,64,73,66,67,74,71,69,70,85,78,135

Radius of gyration: 25.72 Å; Cα contacts (8 Å, |Δi|>4): 134; chains: 1; bounding box: 65×67×59 Å

Sequence (179 aa):
VALGDRTFGKGSVQRVLSLQRRFPFGERKPAARLKLTTALYYLPSGRSPHKTSPDAETWGIDPDWFVKLTPKEVNKVIERENSAFIIHNEDENADSVDEAARDARLEELTVKHEDDEEDGDGRLLSLDEVQLLTSDPYEAPDVDPQLEKALLHMRVKLAANLPWPMKLAQNMTEVRPAP

Nearest PDB structures (foldseek):
  9esh-assembly1_L  TM=1.696E-01  e=1.877E+00  Schizosaccharomyces pombe
  3jb9-assembly1_M  TM=1.830E-01  e=4.146E+00  Schizosaccharomyces pombe 972h-

Foldseek 3Di:
DFEEAFDPFPQWDWDKDWQQDPDPDDDDDDTDIDIDTDDGDADLLRDTLHDPDPPPPHHGDGGPYYDDDDPQLVVLVVVVVVVVPPDDDPPPPPDDPPVVVVVVVVVVVVVVVVVPPPDDDPDPDDPVRVCVVVVPPDDHDNDRPRVVVVVVVVVVCVVVVHDDPPPPPPSNVPPDDDD

Mean predicted aligned error: 14.47 Å

pLDDT: mean 77.26, std 15.33, range [43.28, 94.94]